Protein AF-0000000084536113 (afdb_homodimer)

Secondary structure (DSSP, 8-state):
---HHHHHHHHHHHHHHHHHHTTT--HHHHHT-HHHHHHHHHHHHHHHHHHHHS-HHHHTT-TTS-HHHHHHHHHHHHHTGGG--HHHHHHIIIIIHHHHHHHHHHHHHHHH--/---HHHHHHHHHHHHHHHHHHTTT--HHHHHT-HHHHHHHHHHHHHHHHHHHHS-HHHHTT-TTS-HHHHHHHHHHHHHTGGG--HHHHHHIIIIIHHHHHHHHHHHHHHHH--

Sequence (228 aa):
MRSPLLYLSEIMSAAVAIQDFTEGMDRETFLNDEKTKSAVVRQLEIIGEAAKAIPADIKALAPDIDWRNISGMRDRIIHAYFNVDYNLVWDTIVSDIPVLESRIEMLVNELKNSMRSPLLYLSEIMSAAVAIQDFTEGMDRETFLNDEKTKSAVVRQLEIIGEAAKAIPADIKALAPDIDWRNISGMRDRIIHAYFNVDYNLVWDTIVSDIPVLESRIEMLVNELKNS

Organism: NCBI:txid1434108

InterPro domains:
  IPR008201 Ribonuclease HepT-like [PF01934] (14-105)

Solvent-accessible surface area (backbone atoms only — not comparable to full-atom values): 12323 Å² total; per-residue (Å²): 132,81,54,57,67,55,31,51,50,49,33,41,52,28,37,52,46,43,51,62,68,46,61,92,56,52,70,68,59,47,76,72,29,66,54,56,48,29,17,41,51,35,32,47,37,49,30,10,54,29,49,62,66,45,50,69,76,63,47,63,76,43,69,84,54,60,53,65,58,43,29,48,49,25,52,43,51,65,75,40,56,90,66,62,58,62,68,58,48,49,49,37,56,74,55,48,36,61,53,47,38,54,50,48,51,52,50,52,51,52,59,69,73,101,133,80,56,57,66,54,33,52,48,49,32,41,52,27,39,52,48,42,50,63,68,45,61,92,56,51,70,68,58,46,78,71,29,67,54,55,48,28,16,40,51,35,32,47,36,50,30,9,53,30,50,62,66,43,50,68,74,62,46,62,77,44,70,86,54,60,53,65,58,43,29,49,49,24,52,44,50,66,75,39,57,88,66,64,57,62,68,58,50,47,52,38,56,75,55,47,37,62,52,49,38,53,50,48,51,52,50,51,52,53,59,70,75,102

pLDDT: mean 96.56, std 4.07, range [70.0, 98.94]

Nearest PDB structures (foldseek):
  6dg6-assembly5_E  TM=5.563E-01  e=4.757E-01  synthetic construct
  2lfd-assembly1_A  TM=4.007E-01  e=6.484E-01  Escherichia coli
  8gxm-assembly1_B  TM=3.662E-01  e=8.562E+00  Homo sapiens
  7ae6-assembly1_B  TM=6.971E-01  e=8.758E-02  Aphanizomenon flos-aquae 2012/KM1/D3
  6dg6-assembly5_E  TM=5.563E-01  e=6.448E-01  synthetic construct

Radius of gyration: 18.63 Å; Cα contacts (8 Å, |Δi|>4): 235; chains: 2; bounding box: 36×67×35 Å

Structure (mmCIF, N/CA/C/O backbone):
data_AF-0000000084536113-model_v1
#
loop_
_entity.id
_entity.type
_entity.pdbx_description
1 polymer Nucleotidyltransferase
#
loop_
_atom_site.group_PDB
_atom_site.id
_atom_site.type_symbol
_atom_site.label_atom_id
_atom_site.label_alt_id
_atom_site.label_comp_id
_atom_site.label_asym_id
_atom_site.label_entity_id
_atom_site.label_seq_id
_atom_site.pdbx_PDB_ins_code
_atom_site.Cartn_x
_atom_site.Cartn_y
_atom_site.Cartn_z
_atom_site.occupancy
_atom_site.B_iso_or_equiv
_atom_site.auth_seq_id
_atom_site.auth_comp_id
_atom_site.auth_asym_id
_atom_site.auth_atom_id
_atom_site.pdbx_PDB_model_num
ATOM 1 N N . MET A 1 1 ? 10.289 19.344 -11.023 1 70 1 MET A N 1
ATOM 2 C CA . MET A 1 1 ? 9.992 19.109 -9.617 1 70 1 MET A CA 1
ATOM 3 C C . MET A 1 1 ? 8.531 19.406 -9.312 1 70 1 MET A C 1
ATOM 5 O O . MET A 1 1 ? 7.961 20.344 -9.852 1 70 1 MET A O 1
ATOM 9 N N . ARG A 1 2 ? 7.852 18.406 -8.609 1 81.69 2 ARG A N 1
ATOM 10 C CA . ARG A 1 2 ? 6.449 18.641 -8.281 1 81.69 2 ARG A CA 1
ATOM 11 C C . ARG A 1 2 ? 6.312 19.688 -7.176 1 81.69 2 ARG A C 1
ATOM 13 O O . ARG A 1 2 ? 7.234 19.875 -6.379 1 81.69 2 ARG A O 1
ATOM 20 N N . SER A 1 3 ? 5.277 20.328 -7.289 1 91.5 3 SER A N 1
ATOM 21 C CA . SER A 1 3 ? 5.016 21.422 -6.355 1 91.5 3 SER A CA 1
ATOM 22 C C . SER A 1 3 ? 4.848 20.906 -4.93 1 91.5 3 SER A C 1
ATOM 24 O O . SER A 1 3 ? 4.219 19.859 -4.715 1 91.5 3 SER A O 1
ATOM 26 N N . PRO A 1 4 ? 5.426 21.656 -4.027 1 93.81 4 PRO A N 1
ATOM 27 C CA . PRO A 1 4 ? 5.223 21.266 -2.629 1 93.81 4 PRO A CA 1
ATOM 28 C C . PRO A 1 4 ? 3.744 21.203 -2.244 1 93.81 4 PRO A C 1
ATOM 30 O O . PRO A 1 4 ? 3.354 20.391 -1.415 1 93.81 4 PRO A O 1
ATOM 33 N N . LEU A 1 5 ? 2.992 22.047 -2.811 1 95.75 5 LEU A N 1
ATOM 34 C CA . LEU A 1 5 ? 1.563 22.062 -2.516 1 95.75 5 LEU A CA 1
ATOM 35 C C . LEU A 1 5 ? 0.903 20.766 -2.959 1 95.75 5 LEU A C 1
ATOM 37 O O . LEU A 1 5 ? -0.056 20.297 -2.334 1 95.75 5 LEU A O 1
ATOM 41 N N . LEU A 1 6 ? 1.433 20.188 -3.967 1 96.19 6 LEU A N 1
ATOM 42 C CA . LEU A 1 6 ? 0.901 18.906 -4.434 1 96.19 6 LEU A CA 1
ATOM 43 C C . LEU A 1 6 ? 1.175 17.797 -3.418 1 96.19 6 LEU A C 1
ATOM 45 O O . LEU A 1 6 ? 0.282 17.016 -3.094 1 96.19 6 LEU A O 1
ATOM 49 N N . TYR A 1 7 ? 2.4 17.766 -2.902 1 97.19 7 TYR A N 1
ATOM 50 C CA . TYR A 1 7 ? 2.746 16.766 -1.896 1 97.19 7 TYR A CA 1
ATOM 51 C C . TYR A 1 7 ? 1.886 16.938 -0.649 1 97.19 7 TYR A C 1
ATOM 53 O O . TYR A 1 7 ? 1.412 15.945 -0.082 1 97.19 7 TYR A O 1
ATOM 61 N N . LEU A 1 8 ? 1.713 18.172 -0.267 1 98.19 8 LEU A N 1
ATOM 62 C CA . LEU A 1 8 ? 0.904 18.438 0.917 1 98.19 8 LEU A CA 1
ATOM 63 C C . LEU A 1 8 ? -0.546 18.016 0.689 1 98.19 8 LEU A C 1
ATOM 65 O O . LEU A 1 8 ? -1.193 17.484 1.593 1 98.19 8 LEU A O 1
ATOM 69 N N . SER A 1 9 ? -1.05 18.281 -0.481 1 97.62 9 SER A N 1
ATOM 70 C CA . SER A 1 9 ? -2.412 17.875 -0.818 1 97.62 9 SER A CA 1
ATOM 71 C C . SER A 1 9 ? -2.562 16.359 -0.816 1 97.62 9 SER A C 1
ATOM 73 O O . SER A 1 9 ? -3.615 15.836 -0.446 1 97.62 9 SER A O 1
ATOM 75 N N . GLU A 1 10 ? -1.522 15.672 -1.242 1 98 10 GLU A N 1
ATOM 76 C CA . GLU A 1 10 ? -1.542 14.211 -1.222 1 98 10 GLU A CA 1
ATOM 77 C C . GLU A 1 10 ? -1.597 13.68 0.208 1 98 10 GLU A C 1
ATOM 79 O O . GLU A 1 10 ? -2.326 12.727 0.494 1 98 10 GLU A O 1
ATOM 84 N N . ILE A 1 11 ? -0.829 14.305 1.049 1 98.56 11 ILE A N 1
ATOM 85 C CA . ILE A 1 11 ? -0.849 13.922 2.457 1 98.56 11 ILE A CA 1
ATOM 86 C C . ILE A 1 11 ? -2.24 14.172 3.037 1 98.56 11 ILE A C 1
ATOM 88 O O . ILE A 1 11 ? -2.795 13.305 3.723 1 98.56 11 ILE A O 1
ATOM 92 N N . MET A 1 12 ? -2.791 15.305 2.699 1 98.38 12 MET A N 1
ATOM 93 C CA . MET A 1 12 ? -4.113 15.672 3.201 1 98.38 12 MET A CA 1
ATOM 94 C C . MET A 1 12 ? -5.168 14.68 2.719 1 98.38 12 MET A C 1
ATOM 96 O O . MET A 1 12 ? -5.965 14.18 3.516 1 98.38 12 MET A O 1
ATOM 100 N N . SER A 1 13 ? -5.16 14.398 1.47 1 98.5 13 SER A N 1
ATOM 101 C CA . SER A 1 13 ? -6.133 13.477 0.887 1 98.5 13 SER A CA 1
ATOM 102 C C . SER A 1 13 ? -6.008 12.086 1.495 1 98.5 13 SER A C 1
ATOM 104 O O . SER A 1 13 ? -7.016 11.422 1.759 1 98.5 13 SER A O 1
ATOM 106 N N . ALA A 1 14 ? -4.77 11.672 1.708 1 98.81 14 ALA A N 1
ATOM 107 C CA . ALA A 1 14 ? -4.539 10.359 2.309 1 98.81 14 ALA A CA 1
ATOM 108 C C . ALA A 1 14 ? -5.035 10.32 3.75 1 98.81 14 ALA A C 1
ATOM 110 O O . ALA A 1 14 ? -5.637 9.328 4.18 1 98.81 14 ALA A O 1
ATOM 111 N N . ALA A 1 15 ? -4.77 11.375 4.457 1 98.88 15 ALA A N 1
ATOM 112 C CA . ALA A 1 15 ? -5.246 11.453 5.84 1 98.88 15 ALA A CA 1
ATOM 113 C C . ALA A 1 15 ? -6.77 11.398 5.898 1 98.88 15 ALA A C 1
ATOM 115 O O . ALA A 1 15 ? -7.336 10.68 6.727 1 98.88 15 ALA A O 1
ATOM 116 N N . VAL A 1 16 ? -7.402 12.109 5.027 1 98.75 16 VAL A N 1
ATOM 117 C CA . VAL A 1 16 ? -8.859 12.125 4.969 1 98.75 16 VAL A CA 1
ATOM 118 C C . VAL A 1 16 ? -9.383 10.742 4.609 1 98.75 16 VAL A C 1
ATOM 120 O O . VAL A 1 16 ? -10.336 10.25 5.219 1 98.75 16 VAL A O 1
ATOM 123 N N . ALA A 1 17 ? -8.781 10.102 3.684 1 98.88 17 ALA A N 1
ATOM 124 C CA . ALA A 1 17 ? -9.18 8.758 3.258 1 98.88 17 ALA A CA 1
ATOM 125 C C . ALA A 1 17 ? -9.102 7.77 4.414 1 98.88 17 ALA A C 1
ATOM 127 O O . ALA A 1 17 ? -10.008 6.961 4.617 1 98.88 17 ALA A O 1
ATOM 128 N N . ILE A 1 18 ? -8.008 7.828 5.188 1 98.94 18 ILE A N 1
ATOM 129 C CA . ILE A 1 18 ? -7.816 6.93 6.32 1 98.94 18 ILE A CA 1
ATOM 130 C C . ILE A 1 18 ? -8.961 7.098 7.312 1 98.94 18 ILE A C 1
ATOM 132 O O . ILE A 1 18 ? -9.516 6.113 7.805 1 98.94 18 ILE A O 1
ATOM 136 N N . GLN A 1 19 ? -9.266 8.305 7.559 1 98.81 19 GLN A N 1
ATOM 137 C CA . GLN A 1 19 ? -10.359 8.57 8.492 1 98.81 19 GLN A CA 1
ATOM 138 C C . GLN A 1 19 ? -11.695 8.078 7.934 1 98.81 19 GLN A C 1
ATOM 140 O O . GLN A 1 19 ? -12.5 7.504 8.664 1 98.81 19 GLN A O 1
ATOM 145 N N . ASP A 1 20 ? -11.922 8.273 6.656 1 98.81 20 ASP A N 1
ATOM 146 C CA . ASP A 1 20 ? -13.141 7.785 6.02 1 98.81 20 ASP A CA 1
ATOM 147 C C . ASP A 1 20 ? -13.219 6.262 6.074 1 98.81 20 ASP A C 1
ATOM 149 O O . ASP A 1 20 ? -14.273 5.699 6.359 1 98.81 20 ASP A O 1
ATOM 153 N N . PHE A 1 21 ? -12.109 5.594 5.777 1 98.88 21 PHE A N 1
ATOM 154 C CA . PHE A 1 21 ? -12.062 4.137 5.738 1 98.88 21 PHE A CA 1
ATOM 155 C C . PHE A 1 21 ? -12.422 3.549 7.098 1 98.88 21 PHE A C 1
ATOM 157 O O . PHE A 1 21 ? -12.898 2.416 7.184 1 98.88 21 PHE A O 1
ATOM 164 N N . THR A 1 22 ? -12.117 4.285 8.148 1 98.88 22 THR A N 1
ATOM 165 C CA . THR A 1 22 ? -12.195 3.695 9.484 1 98.88 22 THR A CA 1
ATOM 166 C C . THR A 1 22 ? -13.32 4.328 10.297 1 98.88 22 THR A C 1
ATOM 168 O O . THR A 1 22 ? -13.414 4.117 11.508 1 98.88 22 THR A O 1
ATOM 171 N N . GLU A 1 23 ? -14.078 5.164 9.633 1 98.5 23 GLU A N 1
ATOM 172 C CA . GLU A 1 23 ? -15.18 5.836 10.312 1 98.5 23 GLU A CA 1
ATOM 173 C C . GLU A 1 23 ? -16.094 4.832 11.016 1 98.5 23 GLU A C 1
ATOM 175 O O . GLU A 1 23 ? -16.5 3.836 10.414 1 98.5 23 GLU A O 1
ATOM 180 N N . GLY A 1 24 ? -16.312 5.004 12.281 1 98 24 GLY A N 1
ATOM 181 C CA . GLY A 1 24 ? -17.234 4.188 13.047 1 98 24 GLY A CA 1
ATOM 182 C C . GLY A 1 24 ? -16.625 2.881 13.523 1 98 24 GLY A C 1
ATOM 183 O O . GLY A 1 24 ? -17.297 2.09 14.195 1 98 24 GLY A O 1
ATOM 184 N N . MET A 1 25 ? -15.414 2.643 13.195 1 98.38 25 MET A N 1
ATOM 185 C CA . MET A 1 25 ? -14.766 1.397 13.602 1 98.38 25 MET A CA 1
ATOM 186 C C . MET A 1 25 ? -14.109 1.543 14.969 1 98.38 25 MET A C 1
ATOM 188 O O . MET A 1 25 ? -13.656 2.631 15.328 1 98.38 25 MET A O 1
ATOM 192 N N . ASP A 1 26 ? -14.078 0.419 15.672 1 98.56 26 ASP A N 1
ATOM 193 C CA . ASP A 1 26 ? -13.195 0.329 16.828 1 98.56 26 ASP A CA 1
ATOM 194 C C . ASP A 1 26 ? -11.969 -0.524 16.531 1 98.56 26 ASP A C 1
ATOM 196 O O . ASP A 1 26 ? -11.812 -1.025 15.414 1 98.56 26 ASP A O 1
ATOM 200 N N . ARG A 1 27 ? -11.109 -0.619 17.484 1 98.62 27 ARG A N 1
ATOM 201 C CA . ARG A 1 27 ? -9.844 -1.313 17.297 1 98.62 27 ARG A CA 1
ATOM 202 C C . ARG A 1 27 ? -10.062 -2.75 16.844 1 98.62 27 ARG A C 1
ATOM 204 O O . ARG A 1 27 ? -9.414 -3.217 15.906 1 98.62 27 ARG A O 1
ATOM 211 N N . GLU A 1 28 ? -10.906 -3.434 17.469 1 98.75 28 GLU A N 1
ATOM 212 C CA . GLU A 1 28 ? -11.148 -4.844 17.172 1 98.75 28 GLU A CA 1
ATOM 213 C C . GLU A 1 28 ? -11.664 -5.027 15.75 1 98.75 28 GLU A C 1
ATOM 215 O O . GLU A 1 28 ? -11.203 -5.91 15.023 1 98.75 28 GLU A O 1
ATOM 220 N N . THR A 1 29 ? -12.648 -4.207 15.391 1 98.75 29 THR A N 1
ATOM 221 C CA . THR A 1 29 ? -13.195 -4.285 14.039 1 98.75 29 THR A CA 1
ATOM 222 C C . THR A 1 29 ? -12.102 -4.023 13 1 98.75 29 THR A C 1
ATOM 224 O O . THR A 1 29 ? -12.023 -4.723 11.992 1 98.75 29 THR A O 1
ATOM 227 N N . PHE A 1 30 ? -11.305 -3.035 13.328 1 98.88 30 PHE A N 1
ATOM 228 C CA . PHE A 1 30 ? -10.211 -2.707 12.422 1 98.88 30 PHE A CA 1
ATOM 229 C C . PHE A 1 30 ? -9.242 -3.879 12.297 1 98.88 30 PHE A C 1
ATOM 231 O O . PHE A 1 30 ? -8.898 -4.289 11.188 1 98.88 30 PHE A O 1
ATOM 238 N N . LEU A 1 31 ? -8.867 -4.461 13.383 1 98.69 31 LEU A N 1
ATOM 239 C CA . LEU A 1 31 ? -7.859 -5.512 13.406 1 98.69 31 LEU A CA 1
ATOM 240 C C . LEU A 1 31 ? -8.352 -6.762 12.68 1 98.69 31 LEU A C 1
ATOM 242 O O . LEU A 1 31 ? -7.551 -7.582 12.234 1 98.69 31 LEU A O 1
ATOM 246 N N . ASN A 1 32 ? -9.648 -6.879 12.453 1 98.5 32 ASN A N 1
ATOM 247 C CA . ASN A 1 32 ? -10.203 -8.078 11.844 1 98.5 32 ASN A CA 1
ATOM 248 C C . ASN A 1 32 ? -10.672 -7.828 10.414 1 98.5 32 ASN A C 1
ATOM 250 O O . ASN A 1 32 ? -11.281 -8.703 9.789 1 98.5 32 ASN A O 1
ATOM 254 N N . ASP A 1 33 ? -10.398 -6.66 9.898 1 98.75 33 ASP A N 1
ATOM 255 C CA . ASP A 1 33 ? -10.812 -6.305 8.547 1 98.75 33 ASP A CA 1
ATOM 256 C C . ASP A 1 33 ? -9.609 -6.098 7.637 1 98.75 33 ASP A C 1
ATOM 258 O O . ASP A 1 33 ? -9.133 -4.973 7.469 1 98.75 33 ASP A O 1
ATOM 262 N N . GLU A 1 34 ? -9.25 -7.109 6.992 1 98.75 34 GLU A N 1
ATOM 263 C CA . GLU A 1 34 ? -8.031 -7.117 6.188 1 98.75 34 GLU A CA 1
ATOM 264 C C . GLU A 1 34 ? -8.094 -6.062 5.086 1 98.75 34 GLU A C 1
ATOM 266 O O . GLU A 1 34 ? -7.074 -5.469 4.727 1 98.75 34 GLU A O 1
ATOM 271 N N . LYS A 1 35 ? -9.289 -5.867 4.57 1 98.88 35 LYS A N 1
ATOM 272 C CA . LYS A 1 35 ? -9.43 -4.867 3.518 1 98.88 35 LYS A CA 1
ATOM 273 C C . LYS A 1 35 ? -9.117 -3.469 4.043 1 98.88 35 LYS A C 1
ATOM 275 O O . LYS A 1 35 ? -8.352 -2.727 3.422 1 98.88 35 LYS A O 1
ATOM 280 N N . THR A 1 36 ? -9.695 -3.148 5.184 1 98.94 36 THR A N 1
ATOM 281 C CA . THR A 1 36 ? -9.445 -1.827 5.75 1 98.94 36 THR A CA 1
ATOM 282 C C . THR A 1 36 ? -7.984 -1.683 6.168 1 98.94 36 THR A C 1
ATOM 284 O O . THR A 1 36 ? -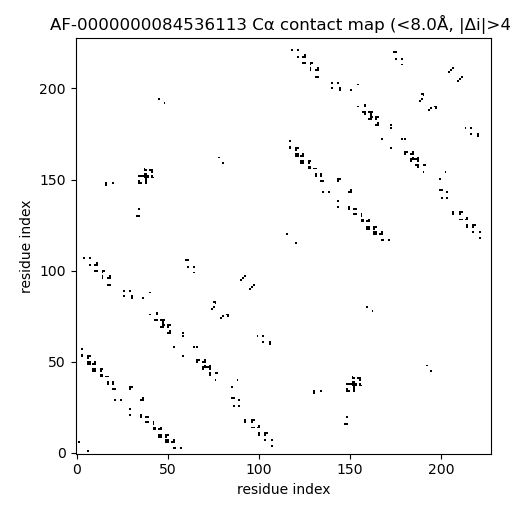7.371 -0.636 5.949 1 98.94 36 THR A O 1
ATOM 287 N N . LYS A 1 37 ? -7.441 -2.738 6.734 1 98.88 37 LYS A N 1
ATOM 288 C CA . LYS A 1 37 ? -6.027 -2.719 7.102 1 98.88 37 LYS A CA 1
ATOM 289 C C . LYS A 1 37 ? -5.148 -2.426 5.891 1 98.88 37 LYS A C 1
ATOM 291 O O . LYS A 1 37 ? -4.277 -1.556 5.941 1 98.88 37 LYS A O 1
ATOM 296 N N . SER A 1 38 ? -5.43 -3.096 4.836 1 98.88 38 SER A N 1
ATOM 297 C CA . SER A 1 38 ? -4.668 -2.916 3.605 1 98.88 38 SER A CA 1
ATOM 298 C C . SER A 1 38 ? -4.816 -1.501 3.061 1 98.88 38 SER A C 1
ATOM 300 O O . SER A 1 38 ? -3.832 -0.87 2.674 1 98.88 38 SER A O 1
ATOM 302 N N . ALA A 1 39 ? -6.016 -1.028 3.059 1 98.94 39 ALA A N 1
ATOM 303 C CA . ALA A 1 39 ? -6.305 0.299 2.52 1 98.94 39 ALA A CA 1
ATOM 304 C C . ALA A 1 39 ? -5.598 1.384 3.326 1 98.94 39 ALA A C 1
ATOM 306 O O . ALA A 1 39 ? -5.004 2.305 2.758 1 98.94 39 ALA A O 1
ATOM 307 N N . VAL A 1 40 ? -5.672 1.25 4.617 1 98.94 40 VAL A N 1
ATOM 308 C CA . VAL A 1 40 ? -5.059 2.229 5.508 1 98.94 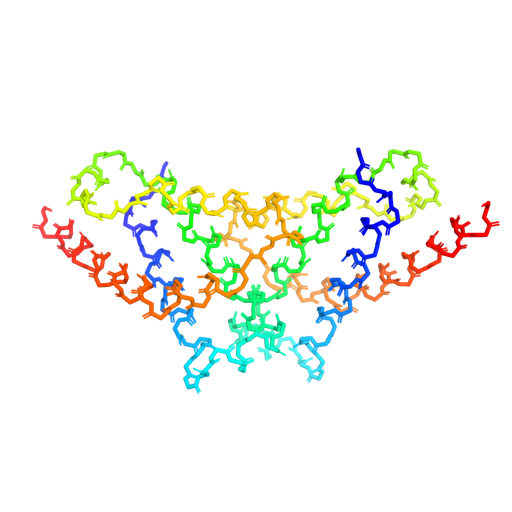40 VAL A CA 1
ATOM 309 C C . VAL A 1 40 ? -3.545 2.234 5.305 1 98.94 40 VAL A C 1
ATOM 311 O O . VAL A 1 40 ? -2.932 3.299 5.191 1 98.94 40 VAL A O 1
ATOM 314 N N . VAL A 1 41 ? -2.98 1.101 5.25 1 98.75 41 VAL A N 1
ATOM 315 C CA . VAL A 1 41 ? -1.534 0.994 5.102 1 98.75 41 VAL A CA 1
ATOM 316 C C . VAL A 1 41 ? -1.104 1.615 3.775 1 98.75 41 VAL A C 1
ATOM 318 O O . VAL A 1 41 ? -0.091 2.314 3.709 1 98.75 41 VAL A O 1
ATOM 321 N N . ARG A 1 42 ? -1.842 1.417 2.723 1 98.56 42 ARG A N 1
ATOM 322 C CA . ARG A 1 42 ? -1.564 2.047 1.437 1 98.56 42 ARG A CA 1
ATOM 323 C C . ARG A 1 42 ? -1.544 3.566 1.562 1 98.56 42 ARG A C 1
ATOM 325 O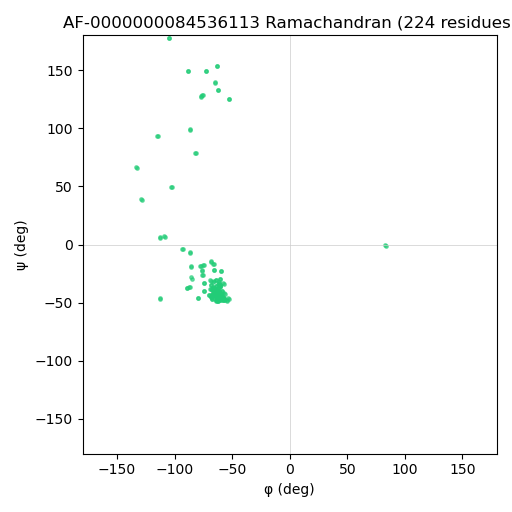 O . ARG A 1 42 ? -0.65 4.227 1.028 1 98.56 42 ARG A O 1
ATOM 332 N N . GLN A 1 43 ? -2.494 4.078 2.229 1 98.69 43 GLN A N 1
ATOM 333 C CA . GLN A 1 43 ? -2.561 5.531 2.379 1 98.69 43 GLN A CA 1
ATOM 334 C C . GLN A 1 43 ? -1.422 6.047 3.254 1 98.69 43 GLN A C 1
ATOM 336 O O . GLN A 1 43 ? -0.902 7.141 3.023 1 98.69 43 GLN A O 1
ATOM 341 N N . LEU A 1 44 ? -1.035 5.242 4.27 1 98.62 44 LEU A N 1
ATOM 342 C CA . LEU A 1 44 ? 0.124 5.605 5.074 1 98.62 44 LEU A CA 1
ATOM 343 C C . LEU A 1 44 ? 1.393 5.625 4.23 1 98.62 44 LEU A C 1
ATOM 345 O O . LEU A 1 44 ? 2.258 6.48 4.418 1 98.62 44 LEU A O 1
ATOM 349 N N . GLU A 1 45 ? 1.521 4.711 3.34 1 98.06 45 GLU A N 1
ATOM 350 C CA . GLU A 1 45 ? 2.65 4.699 2.414 1 98.06 45 GLU A CA 1
ATOM 351 C C . GLU A 1 45 ? 2.684 5.973 1.57 1 98.06 45 GLU A C 1
ATOM 353 O O . GLU A 1 45 ? 3.752 6.547 1.345 1 98.06 45 GLU A O 1
ATOM 358 N N . ILE A 1 46 ? 1.516 6.387 1.1 1 98.06 46 ILE A N 1
ATOM 359 C CA . ILE A 1 46 ? 1.42 7.594 0.285 1 98.06 46 ILE A CA 1
ATOM 360 C C . ILE A 1 46 ? 1.854 8.805 1.105 1 98.06 46 ILE A C 1
ATOM 362 O O . ILE A 1 46 ? 2.645 9.625 0.638 1 98.06 46 ILE A O 1
ATOM 366 N N . ILE A 1 47 ? 1.367 8.844 2.336 1 98.56 47 ILE A N 1
ATOM 367 C CA . ILE A 1 47 ? 1.75 9.938 3.223 1 98.56 47 ILE A CA 1
ATOM 368 C C . ILE A 1 47 ? 3.268 9.961 3.389 1 98.56 47 ILE A C 1
ATOM 370 O O . ILE A 1 47 ? 3.895 11.023 3.277 1 98.56 47 ILE A O 1
ATOM 374 N N . GLY A 1 48 ? 3.852 8.852 3.646 1 97.5 48 GLY A N 1
ATOM 375 C CA . GLY A 1 48 ? 5.289 8.773 3.846 1 97.5 48 GLY A CA 1
ATOM 376 C C . GLY A 1 48 ? 6.082 9.156 2.609 1 97.5 48 GLY A C 1
ATOM 377 O O . GLY A 1 48 ? 7.094 9.859 2.707 1 97.5 48 GLY A O 1
ATOM 378 N N . GLU A 1 49 ? 5.645 8.703 1.447 1 96.38 49 GLU A N 1
ATOM 379 C CA . GLU A 1 49 ? 6.324 9.031 0.199 1 96.38 49 GLU A CA 1
ATOM 380 C C . GLU A 1 49 ? 6.27 10.531 -0.079 1 96.38 49 GLU A C 1
ATOM 382 O O . GLU A 1 49 ? 7.266 11.133 -0.477 1 96.38 49 GLU A O 1
ATOM 387 N N . ALA A 1 50 ? 5.066 11.055 0.049 1 96.75 50 ALA A N 1
ATOM 388 C CA . ALA A 1 50 ? 4.902 12.492 -0.162 1 96.75 50 ALA A CA 1
ATOM 389 C C . ALA A 1 50 ? 5.75 13.289 0.821 1 96.75 50 ALA A C 1
ATOM 391 O O . ALA A 1 50 ? 6.406 14.258 0.436 1 96.75 50 ALA A O 1
ATOM 392 N N . ALA A 1 51 ? 5.695 12.859 2.1 1 97.38 51 ALA A N 1
ATOM 393 C CA . ALA A 1 51 ? 6.484 13.539 3.125 1 97.38 51 ALA A CA 1
ATOM 394 C C . ALA A 1 51 ? 7.965 13.547 2.758 1 97.38 51 ALA A C 1
ATOM 396 O O . ALA A 1 51 ? 8.648 14.555 2.939 1 97.38 51 ALA A O 1
ATOM 397 N N . LYS A 1 52 ? 8.406 12.492 2.289 1 95.56 52 LYS A N 1
ATOM 398 C CA . LYS A 1 52 ? 9.805 12.375 1.895 1 95.56 52 LYS A CA 1
ATOM 399 C C . LYS A 1 52 ? 10.148 13.367 0.784 1 95.56 52 LYS A C 1
ATOM 401 O O . LYS A 1 52 ? 11.258 13.898 0.745 1 95.56 52 LYS A O 1
ATOM 406 N N . ALA A 1 53 ? 9.258 13.633 -0.025 1 95.38 53 ALA A N 1
ATOM 407 C CA . ALA A 1 53 ? 9.5 14.422 -1.229 1 95.38 53 ALA A CA 1
ATOM 408 C C . ALA A 1 53 ? 9.383 15.922 -0.934 1 95.38 53 ALA A C 1
ATOM 410 O O . ALA A 1 53 ? 9.828 16.75 -1.727 1 95.38 53 ALA A O 1
ATOM 411 N N . ILE A 1 54 ? 8.766 16.312 0.128 1 96.88 54 ILE A N 1
ATOM 412 C CA . ILE A 1 54 ? 8.594 17.719 0.476 1 96.88 54 ILE A CA 1
ATOM 413 C C . ILE A 1 54 ? 9.961 18.359 0.691 1 96.88 54 ILE A C 1
ATOM 415 O O . ILE A 1 54 ? 10.805 17.812 1.406 1 96.88 54 ILE A O 1
ATOM 419 N N . PRO A 1 55 ? 10.172 19.5 0.11 1 97.06 55 PRO A N 1
ATOM 420 C CA . PRO A 1 55 ? 11.445 20.188 0.267 1 97.06 55 PRO A CA 1
ATOM 421 C C . PRO A 1 55 ? 11.727 20.594 1.712 1 97.06 55 PRO A C 1
ATOM 423 O O . PRO A 1 55 ? 10.797 20.891 2.463 1 97.06 55 PRO A O 1
ATOM 426 N N . ALA A 1 56 ? 13.023 20.703 1.979 1 96.75 56 ALA A N 1
ATOM 427 C CA . ALA A 1 56 ? 13.477 20.953 3.346 1 96.75 56 ALA A CA 1
ATOM 428 C C . ALA A 1 56 ?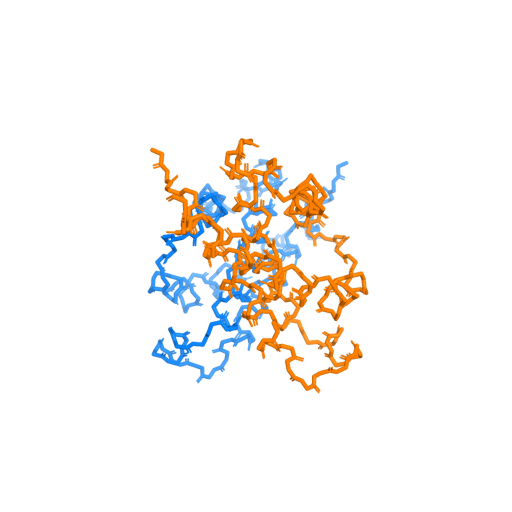 12.977 22.297 3.848 1 96.75 56 ALA A C 1
ATOM 430 O O . ALA A 1 56 ? 12.664 22.453 5.031 1 96.75 56 ALA A O 1
ATOM 431 N N . ASP A 1 57 ? 12.977 23.266 3.021 1 96.44 57 ASP A N 1
ATOM 432 C CA . ASP A 1 57 ? 12.562 24.594 3.43 1 96.44 57 ASP A CA 1
ATOM 433 C C . ASP A 1 57 ? 11.078 24.625 3.787 1 96.44 57 ASP A C 1
ATOM 435 O O . ASP A 1 57 ? 10.656 25.391 4.66 1 96.44 57 ASP A O 1
ATOM 439 N N . ILE A 1 58 ? 10.273 23.812 3.156 1 96.94 58 ILE A N 1
ATOM 440 C CA . ILE A 1 58 ? 8.859 23.703 3.475 1 96.94 58 ILE A CA 1
ATOM 441 C C . ILE A 1 58 ? 8.68 22.938 4.785 1 96.94 58 ILE A C 1
ATOM 443 O O . ILE A 1 58 ? 7.863 23.312 5.625 1 96.94 58 ILE A O 1
ATOM 447 N N . LYS A 1 59 ? 9.445 21.906 5.004 1 97.56 59 LYS A N 1
ATOM 448 C CA . LYS A 1 59 ? 9.398 21.156 6.254 1 97.56 59 LYS A CA 1
ATOM 449 C C . LYS A 1 59 ? 9.742 22.047 7.445 1 97.56 59 LYS A C 1
ATOM 451 O O . LYS A 1 59 ? 9.172 21.906 8.523 1 97.56 59 LYS A O 1
ATOM 456 N N . ALA A 1 60 ? 10.617 22.906 7.172 1 97.25 60 ALA A N 1
ATOM 457 C CA . ALA A 1 60 ? 11.094 23.797 8.234 1 97.25 60 ALA A CA 1
ATOM 458 C C . ALA A 1 60 ? 9.984 24.719 8.711 1 97.25 60 ALA A C 1
ATOM 460 O O . ALA A 1 60 ? 10.039 25.25 9.828 1 97.25 60 ALA A O 1
ATOM 461 N N . LEU A 1 61 ? 8.961 24.938 7.895 1 96.38 61 LEU A N 1
ATOM 462 C CA . LEU A 1 61 ? 7.828 25.781 8.266 1 96.38 61 LEU A CA 1
ATOM 463 C C . LEU A 1 61 ? 6.91 25.062 9.25 1 96.38 61 LEU A C 1
ATOM 465 O O . LEU A 1 61 ? 6.078 25.703 9.906 1 96.38 61 LEU A O 1
ATOM 469 N N . ALA A 1 62 ? 7 23.719 9.367 1 97.56 62 ALA A N 1
ATOM 470 C CA . ALA A 1 62 ? 6.211 22.906 10.281 1 97.56 62 ALA A CA 1
ATOM 471 C C . ALA A 1 62 ? 7.094 21.922 11.039 1 97.56 62 ALA A C 1
ATOM 473 O O . ALA A 1 62 ? 6.934 20.703 10.898 1 97.56 62 ALA A O 1
ATOM 474 N N . PRO A 1 63 ? 7.953 22.438 11.867 1 96.88 63 PRO A N 1
ATOM 475 C CA . PRO A 1 63 ? 8.914 21.578 12.562 1 96.88 63 PRO A CA 1
ATOM 476 C C . PRO A 1 63 ? 8.25 20.656 13.578 1 96.88 63 PRO A C 1
ATOM 478 O O . PRO A 1 63 ? 8.875 19.688 14.055 1 96.88 63 PRO A O 1
ATOM 481 N N . ASP A 1 64 ? 7.078 20.938 13.891 1 97.12 64 ASP A N 1
ATOM 482 C CA . ASP A 1 64 ? 6.336 20.125 14.844 1 97.12 64 ASP A CA 1
ATOM 483 C C . ASP A 1 64 ? 5.867 18.828 14.203 1 97.12 64 ASP A C 1
ATOM 485 O O . ASP A 1 64 ? 5.504 17.875 14.906 1 97.12 64 ASP A O 1
ATOM 489 N N . ILE A 1 65 ? 5.781 18.844 12.891 1 97.81 65 ILE A N 1
ATOM 490 C CA . ILE A 1 65 ? 5.508 17.594 12.203 1 97.81 65 ILE A CA 1
ATOM 491 C C . ILE A 1 65 ? 6.777 16.734 12.148 1 97.81 65 ILE A C 1
ATOM 493 O O . ILE A 1 65 ? 7.836 17.219 11.742 1 97.81 65 ILE A O 1
ATOM 497 N N . ASP A 1 66 ? 6.664 15.492 12.609 1 96.94 66 ASP A N 1
ATOM 498 C CA . ASP A 1 66 ? 7.816 14.594 12.586 1 96.94 66 ASP A CA 1
ATOM 499 C C . ASP A 1 66 ? 7.992 13.969 11.203 1 96.94 66 ASP A C 1
ATOM 501 O O . ASP A 1 66 ? 7.746 12.773 11.023 1 96.94 66 ASP A O 1
ATOM 505 N N . TRP A 1 67 ? 8.562 14.727 10.266 1 97.88 67 TRP A N 1
ATOM 506 C CA . TRP A 1 67 ? 8.695 14.32 8.875 1 97.88 67 TRP A CA 1
ATOM 507 C C . TRP A 1 67 ? 9.562 13.07 8.758 1 97.88 67 TRP A C 1
ATOM 509 O O . TRP A 1 67 ? 9.289 12.195 7.93 1 97.88 67 TRP A O 1
ATOM 519 N N . ARG A 1 68 ? 10.523 12.961 9.594 1 96 68 ARG A N 1
ATOM 520 C CA . ARG A 1 68 ? 11.453 11.836 9.539 1 96 68 ARG A CA 1
ATOM 521 C C . ARG A 1 68 ? 10.758 10.539 9.953 1 96 68 ARG A C 1
ATOM 523 O O . ARG A 1 68 ? 10.938 9.5 9.305 1 96 68 ARG A O 1
ATOM 530 N N . ASN A 1 69 ? 10 10.633 10.977 1 96.56 69 ASN A N 1
ATOM 531 C CA . ASN A 1 69 ? 9.281 9.445 11.438 1 96.56 69 ASN A CA 1
ATOM 532 C C . ASN A 1 69 ? 8.234 8.992 10.422 1 96.56 69 ASN A C 1
ATOM 534 O O . ASN A 1 69 ? 8.008 7.797 10.25 1 96.56 69 ASN A O 1
ATOM 538 N N . ILE A 1 70 ? 7.621 9.93 9.812 1 97.62 70 ILE A N 1
ATOM 539 C CA . ILE A 1 70 ? 6.621 9.633 8.797 1 97.62 70 ILE A CA 1
ATOM 540 C C . ILE A 1 70 ? 7.27 8.875 7.645 1 97.62 70 ILE A C 1
ATOM 542 O O . ILE A 1 70 ? 6.766 7.828 7.223 1 97.62 70 ILE A O 1
ATOM 546 N N . SER A 1 71 ? 8.398 9.328 7.203 1 95.19 71 SER A N 1
ATOM 547 C CA . SER A 1 71 ? 9.125 8.664 6.133 1 95.19 71 SER A CA 1
ATOM 548 C C . SER A 1 71 ? 9.641 7.301 6.586 1 95.19 71 SER A C 1
ATOM 550 O O . SER A 1 71 ? 9.648 6.344 5.809 1 95.19 71 SER A O 1
ATOM 552 N N . GLY A 1 72 ? 10.094 7.277 7.816 1 94.19 72 GLY A N 1
ATOM 553 C CA . GLY A 1 72 ? 10.578 6.027 8.375 1 94.19 72 GLY A CA 1
ATOM 554 C C . GLY A 1 72 ? 9.508 4.957 8.469 1 94.19 72 GLY A C 1
ATOM 555 O O . GLY A 1 72 ? 9.766 3.785 8.195 1 94.19 72 GLY A O 1
ATOM 556 N N . MET A 1 73 ? 8.367 5.324 8.875 1 93.75 73 MET A N 1
ATOM 557 C CA . MET A 1 73 ? 7.254 4.383 8.953 1 93.75 73 MET A CA 1
ATOM 558 C C . MET A 1 73 ? 6.938 3.803 7.578 1 93.75 73 MET A C 1
ATOM 560 O O . MET A 1 73 ? 6.695 2.602 7.445 1 93.75 73 MET A O 1
ATOM 564 N N . ARG A 1 74 ? 6.91 4.633 6.605 1 93.19 74 ARG A N 1
ATOM 565 C CA . ARG A 1 74 ? 6.707 4.184 5.23 1 93.19 74 ARG A CA 1
ATOM 566 C C . ARG A 1 74 ? 7.711 3.1 4.855 1 93.19 74 ARG A C 1
ATOM 568 O O . ARG A 1 74 ? 7.332 2.062 4.305 1 93.19 74 ARG A O 1
ATOM 575 N N . ASP A 1 75 ? 9 3.305 5.172 1 92.94 75 ASP A N 1
ATOM 576 C CA . ASP A 1 75 ? 10.055 2.354 4.84 1 92.94 75 ASP A CA 1
ATOM 577 C C . ASP A 1 75 ? 9.812 1.005 5.512 1 92.94 75 ASP A C 1
ATOM 579 O O . ASP A 1 75 ? 9.953 -0.045 4.883 1 92.94 75 ASP A O 1
ATOM 583 N N . ARG A 1 76 ? 9.406 1.082 6.691 1 93.38 76 ARG A N 1
ATOM 584 C CA . ARG A 1 76 ? 9.148 -0.14 7.445 1 93.38 76 ARG A CA 1
ATOM 585 C C . ARG A 1 76 ? 7.957 -0.899 6.871 1 93.38 76 ARG A C 1
ATOM 587 O O . ARG A 1 76 ? 8.016 -2.119 6.711 1 93.38 76 ARG A O 1
ATOM 594 N N . ILE A 1 77 ? 6.914 -0.213 6.547 1 94.75 77 ILE A N 1
ATOM 595 C CA . ILE A 1 77 ? 5.684 -0.832 6.07 1 94.75 77 ILE A CA 1
ATOM 596 C C . ILE A 1 77 ? 5.918 -1.455 4.695 1 94.75 77 ILE A C 1
ATOM 598 O O . ILE A 1 77 ? 5.355 -2.506 4.379 1 94.75 77 ILE A O 1
ATOM 602 N N . ILE A 1 78 ? 6.805 -0.864 3.924 1 92.38 78 ILE A N 1
ATOM 603 C CA . ILE A 1 78 ? 7.062 -1.347 2.57 1 92.38 78 ILE A CA 1
ATOM 604 C C . ILE A 1 78 ? 7.977 -2.566 2.623 1 92.38 78 ILE A C 1
ATOM 606 O O . ILE A 1 78 ? 7.652 -3.621 2.074 1 92.38 78 ILE A O 1
ATOM 610 N N . HIS A 1 79 ? 9.023 -2.518 3.383 1 90.06 79 HIS A N 1
ATOM 611 C CA . HIS A 1 79 ? 10.039 -3.562 3.348 1 90.06 79 HIS A CA 1
ATOM 612 C C . HIS A 1 79 ? 9.711 -4.684 4.328 1 90.06 79 HIS A C 1
ATOM 614 O O . HIS A 1 79 ? 9.984 -5.855 4.055 1 90.06 79 HIS A O 1
ATOM 620 N N . ALA A 1 80 ? 9.188 -4.297 5.453 1 92.81 80 ALA A N 1
ATOM 621 C CA . ALA A 1 80 ? 8.781 -5.285 6.449 1 92.81 80 ALA A CA 1
ATOM 622 C C . ALA A 1 80 ? 7.27 -5.484 6.441 1 92.81 80 ALA A C 1
ATOM 624 O O . ALA A 1 80 ? 6.625 -5.434 7.492 1 92.81 80 ALA A O 1
ATOM 625 N N . TYR A 1 81 ? 6.754 -5.691 5.254 1 93.69 81 TYR A N 1
ATOM 626 C CA . TYR A 1 81 ? 5.312 -5.812 5.062 1 93.69 81 TYR A CA 1
ATOM 627 C C . TYR A 1 81 ? 4.75 -6.977 5.875 1 93.69 81 TYR A C 1
ATOM 629 O O . TYR A 1 81 ? 3.574 -6.973 6.242 1 93.69 81 TYR A O 1
ATOM 637 N N . PHE A 1 82 ? 5.512 -7.914 6.23 1 91.31 82 PHE A N 1
ATOM 638 C CA . PHE A 1 82 ? 5.078 -9.117 6.934 1 91.31 82 PHE A CA 1
ATOM 639 C C . PHE A 1 82 ? 5.062 -8.883 8.438 1 91.31 82 PHE A C 1
ATOM 641 O O . PHE A 1 82 ? 4.547 -9.711 9.195 1 91.31 82 PHE A O 1
ATOM 648 N N . ASN A 1 83 ? 5.535 -7.812 8.867 1 93.44 83 ASN A N 1
ATOM 649 C CA . ASN A 1 83 ? 5.637 -7.535 10.297 1 93.44 83 A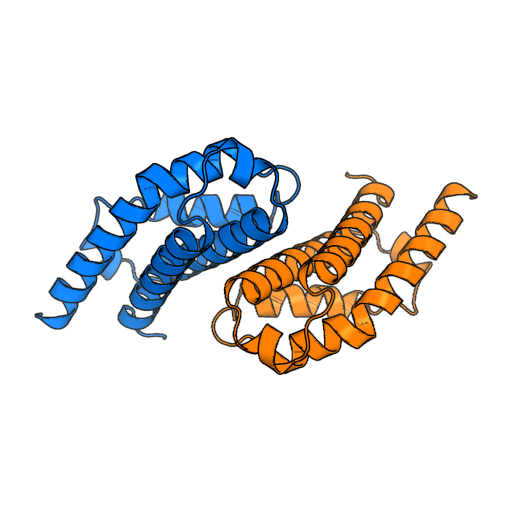SN A CA 1
ATOM 650 C C . ASN A 1 83 ? 5.016 -6.188 10.656 1 93.44 83 ASN A C 1
ATOM 652 O O . ASN A 1 83 ? 5.52 -5.48 11.531 1 93.44 83 ASN A O 1
ATOM 656 N N . VAL A 1 84 ? 3.986 -5.875 10.055 1 97.12 84 VAL A N 1
ATOM 657 C CA . VAL A 1 84 ? 3.311 -4.621 10.367 1 97.12 84 VAL A CA 1
ATOM 658 C C . VAL A 1 84 ? 2.562 -4.75 11.688 1 97.12 84 VAL A C 1
ATOM 660 O O . VAL A 1 84 ? 1.835 -5.723 11.906 1 97.12 84 VAL A O 1
ATOM 663 N N . ASP A 1 85 ? 2.773 -3.816 12.602 1 97.25 85 ASP A N 1
ATOM 664 C CA . ASP A 1 85 ? 2.051 -3.758 13.875 1 97.25 85 ASP A CA 1
ATOM 665 C C . ASP A 1 85 ? 0.742 -2.986 13.727 1 97.25 85 ASP A C 1
ATOM 667 O O . ASP A 1 85 ? 0.707 -1.769 13.906 1 97.25 85 ASP A O 1
ATOM 671 N N . TYR A 1 86 ? -0.316 -3.684 13.578 1 98.12 86 TYR A N 1
ATOM 672 C CA . TYR A 1 86 ? -1.59 -3.047 13.266 1 98.12 86 TYR A CA 1
ATOM 673 C C . TYR A 1 86 ? -2.205 -2.41 14.5 1 98.12 86 TYR A C 1
ATOM 675 O O . TYR A 1 86 ? -3.104 -1.571 14.398 1 98.12 86 TYR A O 1
ATOM 683 N N . ASN A 1 87 ? -1.744 -2.82 15.664 1 98.38 87 ASN A N 1
ATOM 684 C CA . ASN A 1 87 ? -2.131 -2.049 16.844 1 98.38 87 ASN A CA 1
ATOM 685 C C . ASN A 1 87 ? -1.563 -0.632 16.797 1 98.38 87 ASN A C 1
ATOM 687 O O . ASN A 1 87 ? -2.262 0.332 17.109 1 98.38 87 ASN A O 1
ATOM 691 N N . LEU A 1 88 ? -0.375 -0.576 16.438 1 97.62 88 LEU A N 1
ATOM 692 C CA . LEU A 1 88 ? 0.258 0.73 16.297 1 97.62 88 LEU A CA 1
ATOM 693 C C . LEU A 1 88 ? -0.386 1.526 15.172 1 97.62 88 LEU A C 1
ATOM 695 O O . LEU A 1 88 ? -0.561 2.742 15.281 1 97.62 88 LEU A O 1
ATOM 699 N N . VAL A 1 89 ? -0.75 0.857 14.109 1 98.56 89 VAL A N 1
ATOM 700 C CA . VAL A 1 89 ? -1.435 1.512 13 1 98.56 89 VAL A CA 1
ATOM 701 C C . VAL A 1 89 ? -2.75 2.115 13.484 1 98.56 89 VAL A C 1
ATOM 703 O O . VAL A 1 89 ? -3.068 3.264 13.172 1 98.56 89 VAL A O 1
ATOM 706 N N . TRP A 1 90 ? -3.42 1.362 14.273 1 98.75 90 TRP A N 1
ATOM 707 C CA . TRP A 1 90 ? -4.68 1.867 14.812 1 98.75 90 TRP A CA 1
ATOM 708 C C . TRP A 1 90 ? -4.453 3.096 15.68 1 98.75 90 TRP A C 1
ATOM 710 O O . TRP A 1 90 ? -5.176 4.09 15.57 1 98.75 90 TRP A O 1
ATOM 720 N N . ASP A 1 91 ? -3.463 3.037 16.516 1 98.31 91 ASP A N 1
ATOM 721 C CA . ASP A 1 91 ? -3.15 4.188 17.359 1 98.31 91 ASP A CA 1
ATOM 722 C C . ASP A 1 91 ? -2.844 5.422 16.516 1 98.31 91 ASP A C 1
ATOM 724 O O . ASP A 1 91 ? -3.256 6.531 16.844 1 98.31 91 ASP A O 1
ATOM 728 N N . THR A 1 92 ? -2.146 5.191 15.445 1 98.31 92 THR A N 1
ATOM 729 C CA . THR A 1 92 ? -1.808 6.266 14.523 1 98.31 92 THR A CA 1
ATOM 730 C C . THR A 1 92 ? -3.068 6.855 13.891 1 98.31 92 THR A C 1
ATOM 732 O O . THR A 1 92 ? -3.188 8.078 13.758 1 98.31 92 THR A O 1
ATOM 735 N N . ILE A 1 93 ? -4.004 6.02 13.516 1 98.62 93 ILE A N 1
ATOM 736 C CA . ILE A 1 93 ? -5.258 6.438 12.906 1 98.62 93 ILE A CA 1
ATOM 737 C C . ILE A 1 93 ? -6.016 7.363 13.859 1 98.62 93 ILE A C 1
ATOM 739 O O . ILE A 1 93 ? -6.488 8.43 13.453 1 98.62 93 ILE A O 1
ATOM 743 N N . VAL A 1 94 ? -6.066 6.992 15.094 1 98.38 94 VAL A N 1
ATOM 744 C CA . VAL A 1 94 ? -6.969 7.648 16.031 1 98.38 94 VAL A CA 1
ATOM 745 C C . VAL A 1 94 ? -6.301 8.898 16.609 1 98.38 94 VAL A C 1
ATOM 747 O O . VAL A 1 94 ? -6.973 9.898 16.875 1 98.38 94 VAL A O 1
ATOM 750 N N . SER A 1 95 ? -5.012 8.875 16.672 1 97.94 95 SER A N 1
ATOM 751 C CA . SER A 1 95 ? -4.344 9.953 17.391 1 97.94 95 SER A CA 1
ATOM 752 C C . SER A 1 95 ? -3.535 10.828 16.438 1 97.94 95 SER A C 1
ATOM 754 O O . SER A 1 95 ? -3.691 12.055 16.422 1 97.94 95 SER A O 1
ATOM 756 N N . ASP A 1 96 ? -2.76 10.258 15.57 1 98.19 96 ASP A N 1
ATOM 757 C CA . ASP A 1 96 ? -1.771 11 14.797 1 98.19 96 ASP A CA 1
ATOM 758 C C . ASP A 1 96 ? -2.389 11.578 13.523 1 98.19 96 ASP A C 1
ATOM 760 O O . ASP A 1 96 ? -2.074 12.703 13.133 1 98.19 96 ASP A O 1
ATOM 764 N N . ILE A 1 97 ? -3.277 10.844 12.93 1 98.69 97 ILE A N 1
ATOM 765 C CA . ILE A 1 97 ? -3.779 11.203 11.609 1 98.69 97 ILE A CA 1
ATOM 766 C C . ILE A 1 97 ? -4.602 12.492 11.703 1 98.69 97 ILE A C 1
ATOM 768 O O . ILE A 1 97 ? -4.406 13.414 10.914 1 98.69 97 ILE A O 1
ATOM 772 N N . PRO A 1 98 ? -5.523 12.625 12.664 1 98.5 98 PRO A N 1
ATOM 773 C CA . PRO A 1 98 ? -6.27 13.883 12.758 1 98.5 98 PRO A CA 1
ATOM 774 C C . PRO A 1 98 ? -5.363 15.086 13.016 1 98.5 98 PRO A C 1
ATOM 776 O O . PRO A 1 98 ? -5.59 16.172 12.453 1 98.5 98 PRO A O 1
ATOM 779 N N . VAL A 1 99 ? -4.344 14.891 13.797 1 98.12 99 VAL A N 1
ATOM 780 C CA . VAL A 1 99 ? -3.404 15.961 14.109 1 98.12 99 VAL A CA 1
ATOM 781 C C . VAL A 1 99 ? -2.625 16.344 12.852 1 98.12 99 VAL A C 1
ATOM 783 O O . VAL A 1 99 ? -2.453 17.531 12.562 1 98.12 99 VAL A O 1
ATOM 786 N N . LEU A 1 100 ? -2.18 15.359 12.141 1 98.5 100 LEU A N 1
ATOM 787 C CA . LEU A 1 100 ? -1.449 15.609 10.906 1 98.5 100 LEU A CA 1
ATOM 788 C C . LEU A 1 100 ? -2.314 16.375 9.906 1 98.5 100 LEU A C 1
ATOM 790 O O . LEU A 1 100 ? -1.854 17.328 9.281 1 98.5 100 LEU A O 1
ATOM 794 N N . GLU A 1 101 ? -3.518 15.922 9.734 1 98.25 101 GLU A N 1
ATOM 795 C CA . GLU A 1 101 ? -4.445 16.578 8.812 1 98.25 101 GLU A CA 1
ATOM 796 C C . GLU A 1 101 ? -4.586 18.062 9.133 1 98.25 101 GLU A C 1
ATOM 798 O O . GLU A 1 101 ? -4.484 18.906 8.242 1 98.25 101 GLU A O 1
ATOM 803 N N . SER A 1 102 ? -4.793 18.359 10.367 1 98 102 SER A N 1
ATOM 804 C CA . SER A 1 102 ? -4.984 19.734 10.805 1 98 102 SER A CA 1
ATOM 805 C C . SER A 1 102 ? -3.729 20.562 10.562 1 98 102 SER A C 1
ATOM 807 O O . SER A 1 102 ? -3.812 21.703 10.094 1 98 102 SER A O 1
ATOM 809 N N . ARG A 1 103 ? -2.633 19.969 10.883 1 97.94 103 ARG A N 1
ATOM 810 C CA . ARG A 1 103 ? -1.382 20.719 10.742 1 97.94 103 ARG A CA 1
ATOM 811 C C . ARG A 1 103 ? -1.056 20.969 9.273 1 97.94 103 ARG A C 1
ATOM 813 O O . ARG A 1 103 ? -0.539 22.016 8.914 1 97.94 103 ARG A O 1
ATOM 820 N N . ILE A 1 104 ? -1.317 20.016 8.453 1 98.5 104 ILE A N 1
ATOM 821 C CA . ILE A 1 104 ? -1.085 20.172 7.027 1 98.5 104 ILE A CA 1
ATOM 822 C C . ILE A 1 104 ? -1.985 21.281 6.477 1 98.5 104 ILE A C 1
ATOM 824 O O . ILE A 1 104 ? -1.556 22.078 5.648 1 98.5 104 ILE A O 1
ATOM 828 N N . GLU A 1 105 ? -3.17 21.25 6.93 1 97.81 105 GLU A N 1
ATOM 829 C CA . GLU A 1 105 ? -4.094 22.297 6.516 1 97.81 105 GLU A CA 1
ATOM 830 C C . GLU A 1 105 ? -3.551 23.688 6.863 1 97.81 105 GLU A C 1
ATOM 832 O O . GLU A 1 105 ? -3.605 24.594 6.043 1 97.81 105 GLU A O 1
ATOM 837 N N . MET A 1 106 ? -3.084 23.812 8.039 1 97.38 106 MET A N 1
ATOM 838 C CA . MET A 1 106 ? -2.512 25.094 8.477 1 97.38 106 MET A CA 1
ATOM 839 C C . MET A 1 106 ? -1.314 25.469 7.613 1 97.38 106 MET A C 1
ATOM 841 O O . MET A 1 106 ? -1.172 26.625 7.223 1 97.38 106 MET A O 1
ATOM 845 N N . LEU A 1 107 ? -0.475 24.469 7.355 1 97.62 107 LEU A N 1
ATOM 846 C CA . LEU A 1 107 ? 0.72 24.703 6.551 1 97.62 107 LEU A CA 1
ATOM 847 C C . LEU A 1 107 ? 0.348 25.141 5.141 1 97.62 107 LEU A C 1
ATOM 849 O O . LEU A 1 107 ? 0.958 26.062 4.594 1 97.62 107 LEU A O 1
ATOM 853 N N . VAL A 1 108 ? -0.634 24.469 4.562 1 97.25 108 VAL A N 1
ATOM 854 C CA . VAL A 1 108 ? -1.09 24.812 3.219 1 97.25 108 VAL A CA 1
ATOM 855 C C . VAL A 1 108 ? -1.62 26.25 3.195 1 97.25 108 VAL A C 1
ATOM 857 O O . VAL A 1 108 ? -1.334 27 2.268 1 97.25 108 VAL A O 1
ATOM 860 N N . ASN A 1 109 ? -2.355 26.609 4.223 1 96.56 109 ASN A N 1
ATOM 861 C CA . ASN A 1 109 ? -2.893 27.969 4.316 1 96.56 109 ASN A CA 1
ATOM 862 C C . ASN A 1 109 ? -1.781 29 4.449 1 96.56 109 ASN A C 1
ATOM 864 O O . ASN A 1 109 ? -1.869 30.078 3.873 1 96.56 109 ASN A O 1
ATOM 868 N N . GLU A 1 110 ? -0.806 28.656 5.172 1 94.69 110 GLU A N 1
ATOM 869 C CA . GLU A 1 110 ? 0.343 29.547 5.324 1 94.69 110 GLU A CA 1
ATOM 870 C C . GLU A 1 110 ? 1.053 29.75 3.99 1 94.69 110 GLU A C 1
ATOM 872 O O . GLU A 1 110 ? 1.479 30.875 3.68 1 94.69 110 GLU A O 1
ATOM 877 N N . LEU A 1 111 ? 1.159 28.734 3.236 1 94.5 111 LEU A N 1
ATOM 878 C CA . LEU A 1 111 ? 1.879 28.781 1.969 1 94.5 111 LEU A CA 1
ATOM 879 C C . LEU A 1 111 ? 1.068 29.531 0.912 1 94.5 111 LEU A C 1
ATOM 881 O O . LEU A 1 111 ? 1.637 30.203 0.048 1 94.5 111 LEU A O 1
ATOM 885 N N . LYS A 1 112 ? -0.164 29.422 0.993 1 93 112 LYS A N 1
ATOM 886 C CA . LYS A 1 112 ? -1.018 30.078 0.015 1 93 112 LYS A CA 1
ATOM 887 C C . LYS A 1 112 ? -1.11 31.578 0.296 1 93 112 LYS A C 1
ATOM 889 O O . LYS A 1 112 ? -1.312 32.375 -0.621 1 93 112 LYS A O 1
ATOM 894 N N . ASN A 1 113 ? -0.917 31.969 1.551 1 89.62 113 ASN A N 1
ATOM 895 C CA . ASN A 1 113 ? -1.02 33.375 1.955 1 89.62 113 ASN A CA 1
ATOM 896 C C . ASN A 1 113 ? 0.339 34.062 1.926 1 89.62 113 ASN A C 1
ATOM 898 O O . ASN A 1 113 ? 0.444 35.25 2.248 1 89.62 113 ASN A O 1
ATOM 902 N N . SER A 1 114 ? 1.434 33.406 1.644 1 75.44 114 SER A N 1
ATOM 903 C CA . SER A 1 114 ? 2.75 34 1.526 1 75.44 114 SER A CA 1
ATOM 904 C C . SER A 1 114 ? 3.027 34.469 0.094 1 75.44 114 SER A C 1
ATOM 906 O O . SER A 1 114 ? 2.57 33.812 -0.857 1 75.44 114 SER A O 1
ATOM 908 N N . MET B 1 1 ? 17.922 -15.922 5.648 1 70.5 1 MET B N 1
ATOM 909 C CA . MET B 1 1 ? 17.094 -15.805 4.449 1 70.5 1 MET B CA 1
ATOM 910 C C . MET B 1 1 ? 15.742 -16.469 4.648 1 70.5 1 MET B C 1
ATOM 912 O O . MET B 1 1 ? 15.648 -17.516 5.309 1 70.5 1 MET B O 1
ATOM 916 N N . ARG B 1 2 ? 14.641 -15.719 4.262 1 81.81 2 ARG B N 1
ATOM 917 C CA . ARG B 1 2 ? 13.32 -16.312 4.422 1 81.81 2 ARG B CA 1
ATOM 918 C C . ARG B 1 2 ? 13.086 -17.406 3.391 1 81.81 2 ARG B C 1
ATOM 920 O O . ARG B 1 2 ? 13.688 -17.391 2.318 1 81.81 2 ARG B O 1
ATOM 927 N N . SER B 1 3 ? 12.352 -18.281 3.826 1 91.62 3 SER B N 1
ATOM 928 C CA . SER B 1 3 ? 12.062 -19.453 2.988 1 91.62 3 SER B CA 1
ATOM 929 C C . SER B 1 3 ? 11.289 -19.047 1.738 1 91.62 3 SER B C 1
ATOM 931 O O . SER B 1 3 ? 10.391 -18.203 1.8 1 91.62 3 SER B O 1
ATOM 933 N N . PRO B 1 4 ? 11.688 -19.688 0.643 1 93.94 4 PRO B N 1
ATOM 934 C CA . PRO B 1 4 ? 10.914 -19.422 -0.576 1 93.94 4 PRO B CA 1
ATOM 935 C C . PRO B 1 4 ? 9.43 -19.75 -0.417 1 93.94 4 PRO B C 1
ATOM 937 O O . PRO B 1 4 ? 8.586 -19.094 -1.019 1 93.94 4 PRO B O 1
ATOM 940 N N . LEU B 1 5 ? 9.148 -20.719 0.334 1 95.88 5 LEU B N 1
ATOM 941 C CA . LEU B 1 5 ? 7.762 -21.109 0.558 1 95.88 5 LEU B CA 1
ATOM 942 C C . LEU B 1 5 ? 6.996 -20 1.264 1 95.88 5 LEU B C 1
ATOM 944 O O . LEU B 1 5 ? 5.797 -19.812 1.036 1 95.88 5 LEU B O 1
ATOM 948 N N . LEU B 1 6 ? 7.691 -19.266 2.049 1 96.25 6 LEU B N 1
ATOM 949 C CA . LEU B 1 6 ? 7.055 -18.141 2.73 1 96.25 6 LEU B CA 1
ATOM 950 C C . LEU B 1 6 ? 6.676 -17.047 1.738 1 96.25 6 LEU B C 1
ATOM 952 O O . LEU B 1 6 ? 5.559 -16.516 1.782 1 96.25 6 LEU B O 1
ATOM 956 N N . TYR B 1 7 ? 7.594 -16.734 0.836 1 97.25 7 TYR B N 1
ATOM 957 C CA . TYR B 1 7 ? 7.309 -15.727 -0.18 1 97.25 7 TYR B CA 1
ATOM 958 C C . TYR B 1 7 ? 6.137 -16.156 -1.056 1 97.25 7 TYR B C 1
ATOM 960 O O . TYR B 1 7 ? 5.266 -15.336 -1.375 1 97.25 7 TYR B O 1
ATOM 968 N N . LEU B 1 8 ? 6.145 -17.391 -1.409 1 98.25 8 LEU B N 1
ATOM 969 C CA . LEU B 1 8 ? 5.066 -17.906 -2.248 1 98.25 8 LEU B CA 1
ATOM 970 C C . LEU B 1 8 ? 3.732 -17.859 -1.511 1 98.25 8 LEU B C 1
ATOM 972 O O . LEU B 1 8 ? 2.699 -17.547 -2.105 1 98.25 8 LEU B O 1
ATOM 976 N N . SER B 1 9 ? 3.754 -18.188 -0.252 1 97.62 9 SER B N 1
ATOM 977 C CA . SER B 1 9 ? 2.541 -18.125 0.557 1 97.62 9 SER B CA 1
ATOM 978 C C . SER B 1 9 ? 2.029 -16.688 0.678 1 97.62 9 SER B C 1
ATOM 980 O O . SER B 1 9 ? 0.819 -16.453 0.724 1 97.62 9 SER B O 1
ATOM 982 N N . GLU B 1 10 ? 2.943 -15.742 0.75 1 98 10 GLU B N 1
ATOM 983 C CA . GLU B 1 10 ? 2.557 -14.336 0.806 1 98 10 GLU B CA 1
ATOM 984 C C . GLU B 1 10 ? 1.879 -13.898 -0.489 1 98 10 GLU B C 1
ATOM 986 O O . GLU B 1 10 ? 0.883 -13.172 -0.459 1 98 10 GLU B O 1
ATOM 991 N N . ILE B 1 11 ? 2.436 -14.352 -1.573 1 98.56 11 ILE B N 1
ATOM 992 C CA . ILE B 1 11 ? 1.832 -14.055 -2.867 1 98.56 11 ILE B CA 1
ATOM 993 C C . ILE B 1 11 ? 0.433 -14.656 -2.936 1 98.56 11 ILE B C 1
ATOM 995 O O . ILE B 1 11 ? -0.521 -13.992 -3.348 1 98.56 11 ILE B O 1
ATOM 999 N N . MET B 1 12 ? 0.333 -15.875 -2.484 1 98.44 12 MET B N 1
ATOM 1000 C CA . MET B 1 12 ? -0.947 -16.578 -2.508 1 98.44 12 MET B CA 1
ATOM 1001 C C . MET B 1 12 ? -1.978 -15.859 -1.645 1 98.44 12 MET B C 1
ATOM 1003 O O . MET B 1 12 ? -3.1 -15.609 -2.088 1 98.44 12 MET B O 1
ATOM 1007 N N . SER B 1 13 ? -1.604 -15.531 -0.465 1 98.5 13 SER B N 1
ATOM 1008 C CA . SER B 1 13 ? -2.506 -14.852 0.462 1 98.5 13 SER B CA 1
ATOM 1009 C C . SER B 1 13 ? -2.951 -13.5 -0.086 1 98.5 13 SER B C 1
ATOM 1011 O O . SER B 1 13 ? -4.117 -13.125 0.048 1 98.5 13 SER B O 1
ATOM 1013 N N . ALA B 1 14 ? -2.006 -12.805 -0.698 1 98.81 14 ALA B N 1
ATOM 1014 C CA . ALA B 1 14 ? -2.332 -11.5 -1.279 1 98.81 14 ALA B CA 1
ATOM 1015 C C . ALA B 1 14 ? -3.293 -11.656 -2.455 1 98.81 14 ALA B C 1
ATOM 1017 O O . ALA B 1 14 ? -4.23 -10.867 -2.602 1 98.81 14 ALA B O 1
ATOM 1018 N N . ALA B 1 15 ? -3.047 -12.641 -3.258 1 98.88 15 ALA B N 1
ATOM 1019 C CA . ALA B 1 15 ? -3.934 -12.891 -4.391 1 98.88 15 ALA B CA 1
ATOM 1020 C C . ALA B 1 15 ? -5.348 -13.219 -3.916 1 98.88 15 ALA B C 1
ATOM 1022 O O . ALA B 1 15 ? -6.328 -12.711 -4.461 1 98.88 15 ALA B O 1
ATOM 1023 N N . VAL B 1 16 ? -5.438 -14.039 -2.91 1 98.75 16 VAL B N 1
ATOM 1024 C CA . VAL B 1 16 ? -6.73 -14.414 -2.352 1 98.75 16 VAL B CA 1
ATOM 1025 C C . VAL B 1 16 ? -7.426 -13.188 -1.771 1 98.75 16 VAL B C 1
ATOM 1027 O O . VAL B 1 16 ? -8.625 -12.984 -1.984 1 98.75 16 VAL B O 1
ATOM 1030 N N . ALA B 1 17 ? -6.715 -12.375 -1.082 1 98.88 17 ALA B N 1
ATOM 1031 C CA . ALA B 1 17 ? -7.262 -11.164 -0.483 1 98.88 17 ALA B CA 1
ATOM 1032 C C . ALA B 1 17 ? -7.836 -10.234 -1.551 1 98.88 17 ALA B C 1
ATOM 1034 O O . ALA B 1 17 ? -8.93 -9.688 -1.385 1 98.88 17 ALA B O 1
ATOM 1035 N N . ILE B 1 18 ? -7.102 -10.055 -2.652 1 98.94 18 ILE B N 1
ATOM 1036 C CA . ILE B 1 18 ? -7.547 -9.188 -3.738 1 98.94 18 ILE B CA 1
ATOM 1037 C C . ILE B 1 18 ? -8.891 -9.688 -4.277 1 98.94 18 ILE B C 1
ATOM 1039 O O . ILE B 1 18 ? -9.805 -8.891 -4.5 1 98.94 18 ILE B O 1
ATOM 1043 N N . GLN B 1 19 ? -8.945 -10.938 -4.461 1 98.81 19 GLN B N 1
ATOM 1044 C CA . GLN B 1 19 ? -10.188 -11.508 -4.965 1 98.81 19 GLN B CA 1
ATOM 1045 C C . GLN B 1 19 ? -11.328 -11.336 -3.959 1 98.81 19 GLN B C 1
ATOM 1047 O O . GLN B 1 19 ? -12.453 -11.016 -4.336 1 98.81 19 GLN B O 1
ATOM 1052 N N . ASP B 1 20 ? -11.039 -11.531 -2.695 1 98.81 20 ASP B N 1
ATOM 1053 C CA . ASP B 1 20 ? -12.039 -11.336 -1.65 1 98.81 20 ASP B CA 1
ATOM 1054 C C . ASP B 1 20 ? -12.508 -9.883 -1.605 1 98.81 20 ASP B C 1
ATOM 1056 O O . ASP B 1 20 ? -13.711 -9.617 -1.481 1 98.81 20 ASP B O 1
ATOM 1060 N N . PHE B 1 21 ? -11.57 -8.945 -1.685 1 98.88 21 PHE B N 1
ATOM 1061 C CA . PHE B 1 21 ? -11.875 -7.523 -1.602 1 98.88 21 PHE B CA 1
ATOM 1062 C C . PHE B 1 21 ? -12.82 -7.105 -2.725 1 98.88 21 PHE B C 1
ATOM 1064 O O . PHE B 1 21 ? -13.562 -6.137 -2.588 1 98.88 21 PHE B O 1
ATOM 1071 N N . THR B 1 22 ? -12.734 -7.789 -3.844 1 98.88 22 THR B N 1
ATOM 1072 C CA . THR B 1 22 ? -13.406 -7.297 -5.039 1 98.88 22 THR B CA 1
ATOM 1073 C C . THR B 1 22 ? -14.555 -8.227 -5.441 1 98.88 22 THR B C 1
ATOM 1075 O O . THR B 1 22 ? -15.109 -8.094 -6.531 1 98.88 22 THR B O 1
ATOM 1078 N N . GLU B 1 23 ? -14.797 -9.188 -4.602 1 98.5 23 GLU B N 1
ATOM 1079 C CA . GLU B 1 23 ? -15.859 -10.148 -4.887 1 98.5 23 GLU B CA 1
ATOM 1080 C C . GLU B 1 23 ? -17.172 -9.438 -5.18 1 98.5 23 GLU B C 1
ATOM 1082 O O . GLU B 1 23 ? -17.594 -8.547 -4.426 1 98.5 23 GLU B O 1
ATOM 1087 N N . GLY B 1 24 ? -17.766 -9.711 -6.297 1 98.06 24 GLY B N 1
ATOM 1088 C CA . GLY B 1 24 ? -19.078 -9.18 -6.652 1 98.06 24 GLY B CA 1
ATOM 1089 C C . GLY B 1 24 ? -19.016 -7.789 -7.246 1 98.06 24 GLY B C 1
ATOM 1090 O O . GLY B 1 24 ? -20.047 -7.219 -7.609 1 98.06 24 GLY B O 1
ATOM 1091 N N . MET B 1 25 ? -17.875 -7.246 -7.352 1 98.38 25 MET B N 1
ATOM 1092 C CA . MET B 1 25 ? -17.734 -5.895 -7.895 1 98.38 25 MET B CA 1
ATOM 1093 C C . MET B 1 25 ? -17.578 -5.934 -9.414 1 98.38 25 MET B C 1
ATOM 1095 O O . MET B 1 25 ? -17.031 -6.895 -9.953 1 98.38 25 MET B O 1
ATOM 1099 N N . ASP B 1 26 ? -18.078 -4.867 -10.031 1 98.56 26 ASP B N 1
ATOM 1100 C CA . ASP B 1 26 ? -17.703 -4.617 -11.422 1 98.56 26 ASP B CA 1
ATOM 1101 C C . ASP B 1 26 ? -16.703 -3.471 -11.523 1 98.56 26 ASP B C 1
ATOM 1103 O O . ASP B 1 26 ? -16.297 -2.898 -10.508 1 98.56 26 ASP B O 1
ATOM 1107 N N . ARG B 1 27 ? -16.281 -3.209 -12.711 1 98.62 27 ARG B N 1
ATOM 1108 C CA . ARG B 1 27 ? -15.242 -2.211 -12.953 1 98.62 27 ARG B CA 1
ATOM 1109 C C . ARG B 1 27 ? -15.641 -0.855 -12.375 1 98.62 27 ARG B C 1
ATOM 1111 O O . ARG B 1 27 ? -14.844 -0.199 -11.711 1 98.62 27 ARG B O 1
ATOM 1118 N N . GLU B 1 28 ? -16.797 -0.432 -12.633 1 98.75 28 GLU B N 1
ATOM 1119 C CA . GLU B 1 28 ? -17.266 0.885 -12.211 1 98.75 28 GLU B CA 1
ATOM 1120 C C . GLU B 1 28 ? -17.281 0.999 -10.688 1 98.75 28 GLU B C 1
ATOM 1122 O O . GLU B 1 28 ? -16.828 1.999 -10.133 1 98.75 28 GLU B O 1
ATOM 1127 N N . THR B 1 29 ? -17.844 -0.025 -10.047 1 98.75 29 THR B N 1
ATOM 1128 C CA . THR B 1 29 ? -17.875 -0.027 -8.586 1 98.75 29 THR B CA 1
ATOM 1129 C C . THR B 1 29 ? -16.469 0.038 -8.008 1 98.75 29 THR B C 1
ATOM 1131 O O . THR B 1 29 ? -16.219 0.779 -7.055 1 98.75 29 THR B O 1
ATOM 1134 N N . PHE B 1 30 ? -15.609 -0.725 -8.633 1 98.94 30 PHE B N 1
ATOM 1135 C CA . PHE B 1 30 ? -14.227 -0.729 -8.188 1 98.94 30 PHE B CA 1
ATOM 1136 C C . PHE B 1 30 ? -13.602 0.651 -8.352 1 98.94 30 PHE B C 1
ATOM 1138 O O . PHE B 1 30 ? -13 1.183 -7.41 1 98.94 30 PHE B O 1
ATOM 1145 N N . LEU B 1 31 ? -13.789 1.265 -9.461 1 98.69 31 LEU B N 1
ATOM 1146 C CA . LEU B 1 31 ? -13.148 2.531 -9.789 1 98.69 31 LEU B CA 1
ATOM 1147 C C . LEU B 1 31 ? -13.656 3.648 -8.883 1 98.69 31 LEU B C 1
ATOM 1149 O O . LEU B 1 31 ? -12.984 4.668 -8.711 1 98.69 31 LEU B O 1
ATOM 1153 N N . ASN B 1 32 ? -14.766 3.441 -8.211 1 98.5 32 ASN B N 1
ATOM 1154 C CA . ASN B 1 32 ? -15.359 4.492 -7.398 1 98.5 32 ASN B CA 1
ATOM 1155 C C . ASN B 1 32 ? -15.227 4.195 -5.906 1 98.5 32 ASN B C 1
ATOM 1157 O O . ASN B 1 32 ? -15.773 4.91 -5.07 1 98.5 32 ASN B O 1
ATOM 1161 N N . ASP B 1 33 ? -14.508 3.162 -5.57 1 98.75 33 ASP B N 1
ATOM 1162 C CA . ASP B 1 33 ? -14.328 2.775 -4.176 1 98.75 33 ASP B CA 1
ATOM 1163 C C . ASP B 1 33 ? -12.867 2.92 -3.752 1 98.75 33 ASP B C 1
ATOM 1165 O O . ASP B 1 33 ? -12.102 1.955 -3.811 1 98.75 33 ASP B O 1
ATOM 1169 N N . GLU B 1 34 ? -12.562 4.008 -3.227 1 98.75 34 GLU B N 1
ATOM 1170 C CA . GLU B 1 34 ? -11.188 4.355 -2.895 1 98.75 34 GLU B CA 1
ATOM 1171 C C . GLU B 1 34 ? -10.594 3.367 -1.891 1 98.75 34 GLU B C 1
ATOM 1173 O O . GLU B 1 34 ? -9.406 3.062 -1.94 1 98.75 34 GLU B O 1
ATOM 1178 N N . LYS B 1 35 ? -11.453 2.902 -1 1 98.88 35 LYS B N 1
ATOM 1179 C CA . LYS B 1 35 ? -10.969 1.944 -0.013 1 98.88 35 LYS B CA 1
ATOM 1180 C C . LYS B 1 35 ? -10.516 0.648 -0.68 1 98.88 35 LYS B C 1
ATOM 1182 O O . LYS B 1 35 ? -9.422 0.149 -0.404 1 98.88 35 LYS B O 1
ATOM 1187 N N . THR B 1 36 ? -11.359 0.141 -1.562 1 98.94 36 THR B N 1
ATOM 1188 C CA . THR B 1 36 ? -11.008 -1.101 -2.242 1 98.94 36 THR B CA 1
ATOM 1189 C C . THR B 1 36 ? -9.797 -0.896 -3.15 1 98.94 36 THR B C 1
ATOM 1191 O O . THR B 1 36 ? -8.906 -1.746 -3.207 1 98.94 36 THR B O 1
ATOM 1194 N N . LYS B 1 37 ? -9.758 0.236 -3.82 1 98.88 37 LYS B N 1
ATOM 1195 C CA . LYS B 1 37 ? -8.602 0.551 -4.656 1 98.88 37 LYS B CA 1
ATOM 1196 C C . LYS B 1 37 ? -7.312 0.542 -3.84 1 98.88 37 LYS B C 1
ATOM 1198 O O . LYS B 1 37 ? -6.328 -0.085 -4.234 1 98.88 37 LYS B O 1
ATOM 1203 N N . SER B 1 38 ? -7.367 1.171 -2.727 1 98.88 38 SER B N 1
ATOM 1204 C CA . SER B 1 38 ? -6.203 1.244 -1.847 1 98.88 38 SER B CA 1
ATOM 1205 C C . SER B 1 38 ? -5.801 -0.14 -1.349 1 98.88 38 SER B C 1
ATOM 1207 O O . SER B 1 38 ? -4.617 -0.489 -1.36 1 98.88 38 SER B O 1
ATOM 1209 N N . ALA B 1 39 ? -6.766 -0.896 -0.945 1 98.94 39 ALA B N 1
ATOM 1210 C CA . ALA B 1 39 ? -6.508 -2.227 -0.4 1 98.94 39 ALA B CA 1
ATOM 1211 C C . ALA B 1 39 ? -5.879 -3.137 -1.452 1 98.94 39 ALA B C 1
ATOM 1213 O O . ALA B 1 39 ? -4.918 -3.855 -1.166 1 98.94 39 ALA B O 1
ATOM 1214 N N . VAL B 1 40 ? -6.434 -3.08 -2.633 1 98.94 40 VAL B N 1
ATOM 1215 C CA . VAL B 1 40 ? -5.945 -3.916 -3.725 1 98.94 40 VAL B CA 1
ATOM 1216 C C . VAL B 1 40 ? -4.504 -3.537 -4.059 1 98.94 40 VAL B C 1
ATOM 1218 O O . VAL B 1 40 ? -3.648 -4.41 -4.219 1 98.94 40 VAL B O 1
ATOM 1221 N N . VAL B 1 41 ? -4.254 -2.297 -4.156 1 98.75 41 VAL B N 1
ATOM 1222 C CA . VAL B 1 41 ? -2.918 -1.829 -4.516 1 98.75 41 VAL B CA 1
ATOM 1223 C C . VAL B 1 41 ? -1.914 -2.264 -3.451 1 98.75 41 VAL B C 1
ATOM 1225 O O . VAL B 1 41 ? -0.802 -2.688 -3.773 1 98.75 41 VAL B O 1
ATOM 1228 N N . ARG B 1 42 ? -2.264 -2.205 -2.201 1 98.56 42 ARG B N 1
ATOM 1229 C CA . ARG B 1 42 ? -1.408 -2.688 -1.121 1 98.56 42 ARG B CA 1
ATOM 1230 C C . ARG B 1 42 ? -1.06 -4.16 -1.314 1 98.56 42 ARG B C 1
ATOM 1232 O O . ARG B 1 42 ? 0.096 -4.555 -1.154 1 98.56 42 ARG B O 1
ATOM 1239 N N . GLN B 1 43 ? -2.025 -4.926 -1.629 1 98.75 43 GLN B N 1
ATOM 1240 C CA . GLN B 1 43 ? -1.782 -6.352 -1.812 1 98.75 43 GLN B CA 1
ATOM 1241 C C . GLN B 1 43 ? -0.929 -6.613 -3.051 1 98.75 43 GLN B C 1
ATOM 1243 O O . GLN B 1 43 ? -0.108 -7.531 -3.064 1 98.75 43 GLN B O 1
ATOM 1248 N N . LEU B 1 44 ? -1.13 -5.781 -4.098 1 98.62 44 LEU B N 1
ATOM 1249 C CA . LEU B 1 44 ? -0.27 -5.883 -5.27 1 98.62 44 LEU B CA 1
ATOM 1250 C C . LEU B 1 44 ? 1.175 -5.547 -4.918 1 98.62 44 LEU B C 1
ATOM 1252 O O . LEU B 1 44 ? 2.105 -6.172 -5.434 1 98.62 44 LEU B O 1
ATOM 1256 N N . GLU B 1 45 ? 1.376 -4.586 -4.098 1 98.12 45 GLU B N 1
ATOM 1257 C CA . GLU B 1 45 ? 2.715 -4.258 -3.619 1 98.12 45 GLU B CA 1
ATOM 1258 C C . GLU B 1 45 ? 3.354 -5.441 -2.898 1 98.12 45 GLU B C 1
ATOM 1260 O O . GLU B 1 45 ? 4.539 -5.719 -3.082 1 98.12 45 GLU B O 1
ATOM 1265 N N . ILE B 1 46 ? 2.561 -6.105 -2.064 1 98.06 46 ILE B N 1
ATOM 1266 C CA . ILE B 1 46 ? 3.055 -7.258 -1.322 1 98.06 46 ILE B CA 1
ATOM 1267 C C . ILE B 1 46 ? 3.463 -8.359 -2.295 1 98.06 46 ILE B C 1
ATOM 1269 O O . ILE B 1 46 ? 4.547 -8.938 -2.17 1 98.06 46 ILE B O 1
ATOM 1273 N N . ILE B 1 47 ? 2.611 -8.586 -3.279 1 98.56 47 ILE B N 1
ATOM 1274 C CA . ILE B 1 47 ? 2.92 -9.594 -4.289 1 98.56 47 ILE B CA 1
ATOM 1275 C C . ILE B 1 47 ? 4.242 -9.242 -4.973 1 98.56 47 ILE B C 1
ATOM 1277 O O . ILE B 1 47 ? 5.109 -10.109 -5.137 1 98.56 47 ILE B O 1
ATOM 1281 N N . GLY B 1 48 ? 4.406 -8.039 -5.379 1 97.5 48 GLY B N 1
ATOM 1282 C CA . GLY B 1 48 ? 5.617 -7.617 -6.066 1 97.5 48 GLY B CA 1
ATOM 1283 C C . GLY B 1 48 ? 6.859 -7.73 -5.203 1 97.5 48 GLY B C 1
ATOM 1284 O O . GLY B 1 48 ? 7.914 -8.156 -5.68 1 97.5 48 GLY B O 1
ATOM 1285 N N . GLU B 1 49 ? 6.762 -7.344 -3.938 1 96.44 49 GLU B N 1
ATOM 1286 C CA . GLU B 1 49 ? 7.895 -7.441 -3.023 1 96.44 49 GLU B CA 1
ATOM 1287 C C . GLU B 1 49 ? 8.312 -8.898 -2.811 1 96.44 49 GLU B C 1
ATOM 1289 O O . GLU B 1 49 ? 9.5 -9.211 -2.814 1 96.44 49 GLU B O 1
ATOM 1294 N N . ALA B 1 50 ? 7.309 -9.703 -2.537 1 96.81 50 ALA B N 1
ATOM 1295 C CA . ALA B 1 50 ? 7.59 -11.117 -2.35 1 96.81 50 ALA B CA 1
ATOM 1296 C C . ALA B 1 50 ? 8.211 -11.727 -3.604 1 96.81 50 ALA B C 1
ATOM 1298 O O . ALA B 1 50 ? 9.18 -12.484 -3.518 1 96.81 50 ALA B O 1
ATOM 1299 N N . ALA B 1 51 ? 7.605 -11.383 -4.762 1 97.44 51 ALA B N 1
ATOM 1300 C CA . ALA B 1 51 ? 8.133 -11.891 -6.027 1 97.44 51 ALA B CA 1
ATOM 1301 C C . ALA B 1 51 ? 9.602 -11.516 -6.199 1 97.44 51 ALA B C 1
ATOM 1303 O O . ALA B 1 51 ? 10.406 -12.336 -6.656 1 97.44 51 ALA B O 1
ATOM 1304 N N . LYS B 1 52 ? 9.898 -10.359 -5.867 1 95.62 52 LYS B N 1
ATOM 1305 C CA . LYS B 1 52 ? 11.273 -9.883 -5.98 1 95.62 52 LYS B CA 1
ATOM 1306 C C . LYS B 1 52 ? 12.219 -10.703 -5.102 1 95.62 52 LYS B C 1
ATOM 1308 O O . LYS B 1 52 ? 13.367 -10.945 -5.477 1 95.62 52 LYS B O 1
ATOM 1313 N N . ALA B 1 53 ? 11.766 -11.148 -4.047 1 95.44 53 ALA B N 1
ATOM 1314 C CA . ALA B 1 53 ? 12.594 -11.805 -3.039 1 95.44 53 ALA B CA 1
ATOM 1315 C C . ALA B 1 53 ? 12.758 -13.289 -3.346 1 95.44 53 ALA B C 1
ATOM 1317 O O . ALA B 1 53 ? 13.648 -13.945 -2.801 1 95.44 53 ALA B O 1
ATOM 1318 N N . ILE B 1 54 ? 11.922 -13.867 -4.148 1 96.88 54 ILE B N 1
ATOM 1319 C CA . ILE B 1 54 ? 12 -15.281 -4.48 1 96.88 54 ILE B CA 1
ATOM 1320 C C . ILE B 1 54 ? 13.32 -15.578 -5.188 1 96.88 54 ILE B C 1
ATOM 1322 O O . ILE B 1 54 ? 13.695 -14.875 -6.125 1 96.88 54 ILE B O 1
ATOM 1326 N N . PRO B 1 55 ? 13.984 -16.594 -4.766 1 97.12 55 PRO B N 1
ATOM 1327 C CA . PRO B 1 55 ? 15.258 -16.953 -5.391 1 97.12 55 PRO B CA 1
ATOM 1328 C C . PRO B 1 55 ? 15.109 -17.344 -6.859 1 97.12 55 PRO B C 1
ATOM 1330 O O . PRO B 1 55 ? 14.078 -17.906 -7.25 1 97.12 55 PRO B O 1
ATOM 1333 N N . ALA B 1 56 ? 16.219 -17.141 -7.574 1 96.81 56 ALA B N 1
ATOM 1334 C CA . ALA B 1 56 ? 16.203 -17.328 -9.023 1 96.81 56 ALA B CA 1
ATOM 1335 C C . ALA B 1 56 ? 15.914 -18.781 -9.383 1 96.81 56 ALA B C 1
ATOM 1337 O O . ALA B 1 56 ? 15.266 -19.062 -10.391 1 96.81 56 ALA B O 1
ATOM 1338 N N . ASP B 1 57 ? 16.438 -19.672 -8.648 1 96.5 57 ASP B N 1
ATOM 1339 C CA . ASP B 1 57 ? 16.266 -21.094 -8.945 1 96.5 57 ASP B CA 1
ATOM 1340 C C . ASP B 1 57 ? 14.797 -21.5 -8.766 1 96.5 57 ASP B C 1
ATOM 1342 O O . ASP B 1 57 ? 14.305 -22.375 -9.469 1 96.5 57 ASP B O 1
ATOM 1346 N N . ILE B 1 58 ? 14.094 -20.891 -7.859 1 97 58 ILE B N 1
ATOM 1347 C CA . ILE B 1 58 ? 12.68 -21.156 -7.656 1 97 58 ILE B CA 1
ATOM 1348 C C . ILE B 1 58 ? 11.867 -20.516 -8.781 1 97 58 ILE B C 1
ATOM 1350 O O . ILE B 1 58 ? 10.93 -21.125 -9.305 1 97 58 ILE B O 1
ATOM 1354 N N . LYS B 1 59 ? 12.227 -19.344 -9.203 1 97.62 59 LYS B N 1
ATOM 1355 C CA . LYS B 1 59 ? 11.562 -18.672 -10.328 1 97.62 59 LYS B CA 1
ATOM 1356 C C . LYS B 1 59 ? 11.68 -19.5 -11.602 1 97.62 59 LYS B C 1
ATOM 1358 O O . LYS B 1 59 ? 10.75 -19.547 -12.406 1 97.62 59 LYS B O 1
ATOM 1363 N N . ALA B 1 60 ? 12.781 -20.109 -11.688 1 97.25 60 ALA B N 1
ATOM 1364 C CA . ALA B 1 60 ? 13.062 -20.891 -12.891 1 97.25 60 ALA B CA 1
ATOM 1365 C C . ALA B 1 60 ? 12.125 -22.078 -13 1 97.25 60 ALA B C 1
ATOM 1367 O O . ALA B 1 60 ? 11.922 -22.625 -14.094 1 97.25 60 ALA B O 1
ATOM 1368 N N . LEU B 1 61 ? 11.539 -22.516 -11.891 1 96.38 61 LEU B N 1
ATOM 1369 C CA . LEU B 1 61 ? 10.594 -23.625 -11.883 1 96.38 61 LEU B CA 1
ATOM 1370 C C . LEU B 1 61 ? 9.242 -23.203 -12.453 1 96.38 61 LEU B C 1
ATOM 1372 O O . LEU B 1 61 ? 8.422 -24.047 -12.805 1 96.38 61 LEU B O 1
ATOM 1376 N N . ALA B 1 62 ? 8.953 -21.891 -12.531 1 97.56 62 ALA B N 1
ATOM 1377 C CA . ALA B 1 62 ? 7.719 -21.344 -13.078 1 97.56 62 ALA B CA 1
ATOM 1378 C C . ALA B 1 62 ? 8.008 -20.188 -14.039 1 97.56 62 ALA B C 1
ATOM 1380 O O . ALA B 1 62 ? 7.613 -19.047 -13.797 1 97.56 62 ALA B O 1
ATOM 1381 N N . PRO B 1 63 ? 8.625 -20.516 -15.141 1 96.88 63 PRO B N 1
ATOM 1382 C CA . PRO B 1 63 ? 9.039 -19.469 -16.078 1 96.88 63 PRO B CA 1
ATOM 1383 C C . PRO B 1 63 ? 7.852 -18.781 -16.766 1 96.88 63 PRO B C 1
ATOM 1385 O O . PRO B 1 63 ? 8.008 -17.734 -17.375 1 96.88 63 PRO B O 1
ATOM 1388 N N . ASP B 1 64 ? 6.75 -19.375 -16.656 1 97.12 64 ASP B N 1
ATOM 1389 C CA . ASP B 1 64 ? 5.543 -18.828 -17.266 1 97.12 64 ASP B CA 1
ATOM 1390 C C . ASP B 1 64 ? 5.02 -17.641 -16.438 1 97.12 64 ASP B C 1
ATOM 1392 O O . ASP B 1 64 ? 4.211 -16.844 -16.922 1 97.12 64 ASP B O 1
ATOM 1396 N N . ILE B 1 65 ? 5.406 -17.625 -15.18 1 97.81 65 ILE B N 1
ATOM 1397 C CA . ILE B 1 65 ? 5.086 -16.453 -14.383 1 97.81 65 ILE B CA 1
ATOM 1398 C C . ILE B 1 65 ? 6.039 -15.312 -14.742 1 97.81 65 ILE B C 1
ATOM 1400 O O . ILE B 1 65 ? 7.258 -15.492 -14.742 1 97.81 65 ILE B O 1
ATOM 1404 N N . ASP B 1 66 ? 5.469 -14.156 -15.062 1 96.94 66 ASP B N 1
ATOM 1405 C CA . ASP B 1 66 ? 6.289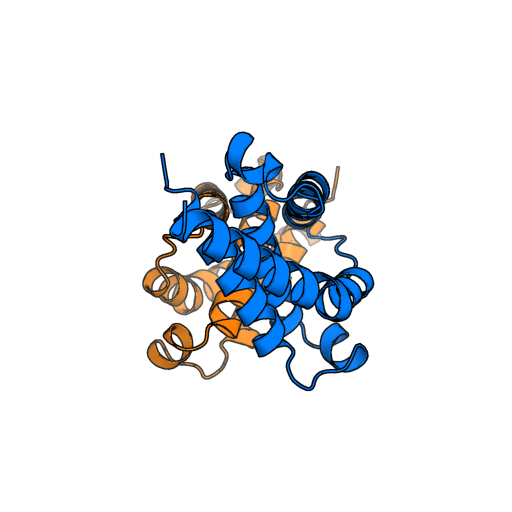 -13 -15.406 1 96.94 66 ASP B CA 1
ATOM 1406 C C . ASP B 1 66 ? 6.773 -12.281 -14.148 1 96.94 66 ASP B C 1
ATOM 1408 O O . ASP B 1 66 ? 6.32 -11.18 -13.836 1 96.94 66 ASP B O 1
ATOM 1412 N N . TRP B 1 67 ? 7.809 -12.836 -13.5 1 97.88 67 TRP B N 1
ATOM 1413 C CA . TRP B 1 67 ? 8.312 -12.344 -12.227 1 97.88 67 TRP B CA 1
ATOM 1414 C C . TRP B 1 67 ? 8.82 -10.914 -12.352 1 97.88 67 TRP B C 1
ATOM 1416 O O . TRP B 1 67 ? 8.641 -10.094 -11.445 1 97.88 67 TRP B O 1
ATOM 1426 N N . ARG B 1 68 ? 9.367 -10.602 -13.461 1 96.06 68 ARG B N 1
ATOM 1427 C CA . ARG B 1 68 ? 9.945 -9.281 -13.688 1 96.06 68 ARG B CA 1
ATOM 1428 C C . ARG B 1 68 ? 8.859 -8.219 -13.773 1 96.06 68 ARG B C 1
ATOM 1430 O O . ARG B 1 68 ? 8.984 -7.141 -13.188 1 96.06 68 ARG B O 1
ATOM 1437 N N . ASN B 1 69 ? 7.84 -8.547 -14.461 1 96.56 69 ASN B N 1
ATOM 1438 C CA . ASN B 1 69 ? 6.734 -7.602 -14.586 1 96.56 69 ASN B CA 1
ATOM 1439 C C . ASN B 1 69 ? 6.027 -7.379 -13.258 1 96.56 69 ASN B C 1
ATOM 1441 O O . ASN B 1 69 ? 5.586 -6.27 -12.961 1 96.56 69 ASN B O 1
ATOM 1445 N N . ILE B 1 70 ? 5.926 -8.414 -12.516 1 97.62 70 ILE B N 1
ATOM 1446 C CA . ILE B 1 70 ? 5.301 -8.328 -11.203 1 97.62 70 ILE B CA 1
ATOM 1447 C C . ILE B 1 70 ? 6.098 -7.379 -10.312 1 97.62 70 ILE B C 1
ATOM 1449 O O . ILE B 1 70 ? 5.531 -6.473 -9.695 1 97.62 70 ILE B O 1
ATOM 1453 N N . SER B 1 71 ? 7.383 -7.527 -10.32 1 95.19 71 SER B N 1
ATOM 1454 C CA . SER B 1 71 ? 8.25 -6.648 -9.539 1 95.19 71 SER B CA 1
ATOM 1455 C C . SER B 1 71 ? 8.227 -5.223 -10.078 1 95.19 71 SER B C 1
ATOM 1457 O O . SER B 1 71 ? 8.258 -4.262 -9.312 1 95.19 71 SER B O 1
ATOM 1459 N N . GLY B 1 72 ? 8.188 -5.141 -11.391 1 94.25 72 GLY B N 1
ATOM 1460 C CA . GLY B 1 72 ? 8.125 -3.834 -12.023 1 94.25 72 GLY B CA 1
ATOM 1461 C C . GLY B 1 72 ? 6.855 -3.07 -11.695 1 94.25 72 GLY B C 1
ATOM 1462 O O . GLY B 1 72 ? 6.895 -1.858 -11.477 1 94.25 72 GLY B O 1
ATOM 1463 N N . MET B 1 73 ? 5.773 -3.729 -11.688 1 93.81 73 MET B N 1
ATOM 1464 C CA . MET B 1 73 ? 4.508 -3.096 -11.328 1 93.81 73 MET B CA 1
ATOM 1465 C C . MET B 1 73 ? 4.559 -2.551 -9.906 1 93.81 73 MET B C 1
ATOM 1467 O O . MET B 1 73 ? 4.09 -1.44 -9.641 1 93.81 73 MET B O 1
ATOM 1471 N N . ARG B 1 74 ? 5.078 -3.318 -9.016 1 93.25 74 ARG B N 1
ATOM 1472 C CA . ARG B 1 74 ? 5.266 -2.871 -7.641 1 93.25 74 ARG B CA 1
ATOM 1473 C C . ARG B 1 74 ? 6.031 -1.553 -7.594 1 93.25 74 ARG B C 1
ATOM 1475 O O . ARG B 1 74 ? 5.625 -0.619 -6.898 1 93.25 74 ARG B O 1
ATOM 1482 N N . ASP B 1 75 ? 7.137 -1.442 -8.352 1 92.88 75 ASP B N 1
ATOM 1483 C CA . ASP B 1 75 ? 7.969 -0.245 -8.367 1 92.88 75 ASP B CA 1
ATOM 1484 C C . ASP B 1 75 ? 7.18 0.969 -8.852 1 92.88 75 ASP B C 1
ATOM 1486 O O . ASP B 1 75 ? 7.27 2.049 -8.266 1 92.88 75 ASP B O 1
ATOM 1490 N N . ARG B 1 76 ? 6.406 0.738 -9.812 1 93.31 76 ARG B N 1
ATOM 1491 C CA . ARG B 1 76 ? 5.605 1.822 -10.375 1 93.31 76 ARG B CA 1
ATOM 1492 C C . ARG B 1 76 ? 4.543 2.287 -9.383 1 93.31 76 ARG B C 1
ATOM 1494 O O . ARG B 1 76 ? 4.344 3.488 -9.203 1 93.31 76 ARG B O 1
ATOM 1501 N N . ILE B 1 77 ? 3.893 1.372 -8.742 1 94.75 77 ILE B N 1
ATOM 1502 C CA . ILE B 1 77 ? 2.793 1.691 -7.84 1 94.75 77 ILE B CA 1
ATOM 1503 C C . ILE B 1 77 ? 3.33 2.406 -6.602 1 94.75 77 ILE B C 1
ATOM 1505 O O . ILE B 1 77 ? 2.672 3.293 -6.055 1 94.75 77 ILE B O 1
ATOM 1509 N N . ILE B 1 78 ? 4.551 2.09 -6.223 1 92.31 78 ILE B N 1
ATOM 1510 C CA . ILE B 1 78 ? 5.133 2.68 -5.023 1 92.31 78 ILE B CA 1
ATOM 1511 C C . ILE B 1 78 ? 5.641 4.086 -5.332 1 92.31 78 ILE B C 1
ATOM 1513 O O . ILE B 1 78 ? 5.277 5.047 -4.652 1 92.31 78 ILE B O 1
ATOM 1517 N N . HIS B 1 79 ? 6.332 4.262 -6.402 1 90 79 HIS B N 1
ATOM 1518 C CA . HIS B 1 79 ? 7.008 5.527 -6.672 1 90 79 HIS B CA 1
ATOM 1519 C C . HIS B 1 79 ? 6.098 6.488 -7.434 1 90 79 HIS B C 1
ATOM 1521 O O . HIS B 1 79 ? 6.148 7.699 -7.219 1 90 79 HIS B O 1
ATOM 1527 N N . ALA B 1 80 ? 5.328 5.938 -8.32 1 92.75 80 ALA B N 1
ATOM 1528 C CA . ALA B 1 80 ? 4.371 6.746 -9.07 1 92.75 80 ALA B CA 1
ATOM 1529 C C . ALA B 1 80 ? 2.957 6.562 -8.531 1 92.75 80 ALA B C 1
ATOM 1531 O O . ALA B 1 80 ? 2.025 6.305 -9.297 1 92.75 80 ALA B O 1
ATOM 1532 N N . TYR B 1 81 ? 2.854 6.695 -7.23 1 93.62 81 TYR B N 1
ATOM 1533 C CA . TYR B 1 81 ? 1.581 6.465 -6.555 1 93.62 81 TYR B CA 1
ATOM 1534 C C . TYR B 1 81 ? 0.509 7.414 -7.074 1 93.62 81 TYR B C 1
ATOM 1536 O O . TYR B 1 81 ? -0.684 7.105 -7.02 1 93.62 81 TYR B O 1
ATOM 1544 N N . PHE B 1 82 ? 0.844 8.5 -7.629 1 91.25 82 PHE B N 1
ATOM 1545 C CA . PHE B 1 82 ? -0.082 9.523 -8.086 1 91.25 82 PHE B CA 1
ATOM 1546 C C . PHE B 1 82 ? -0.563 9.227 -9.5 1 91.25 82 PHE B C 1
ATOM 1548 O O . PHE B 1 82 ? -1.495 9.867 -9.992 1 91.25 82 PHE B O 1
ATOM 1555 N N . ASN B 1 83 ? -0.027 8.273 -10.102 1 93.38 83 ASN B N 1
ATOM 1556 C CA . ASN B 1 83 ? -0.361 7.969 -11.492 1 93.38 83 ASN B CA 1
ATOM 1557 C C . ASN B 1 83 ? -0.714 6.492 -11.664 1 93.38 83 ASN B C 1
ATOM 1559 O O . ASN B 1 83 ? -0.38 5.891 -12.688 1 93.38 83 ASN B O 1
ATOM 1563 N N . VAL B 1 84 ? -1.367 5.973 -10.766 1 97.12 84 VAL B N 1
ATOM 1564 C CA . VAL B 1 84 ? -1.777 4.578 -10.883 1 97.12 84 VAL B CA 1
ATOM 1565 C C . VAL B 1 84 ? -2.945 4.457 -11.859 1 97.12 84 VAL B C 1
ATOM 1567 O O . VAL B 1 84 ? -3.922 5.203 -11.758 1 97.12 84 VAL B O 1
ATOM 1570 N N . ASP B 1 85 ? -2.842 3.572 -12.82 1 97.25 85 ASP B N 1
ATOM 1571 C CA . ASP B 1 85 ? -3.92 3.275 -13.758 1 97.25 85 ASP B CA 1
ATOM 1572 C C . ASP B 1 85 ? -4.859 2.209 -13.203 1 97.25 85 ASP B C 1
ATOM 1574 O O . ASP B 1 85 ? -4.645 1.014 -13.414 1 97.25 85 ASP B O 1
ATOM 1578 N N . TYR B 1 86 ? -5.941 2.623 -12.672 1 98.12 86 TYR B N 1
ATOM 1579 C CA . TYR B 1 86 ? -6.824 1.703 -11.961 1 98.12 86 TYR B CA 1
ATOM 1580 C C . TYR B 1 86 ? -7.652 0.876 -12.938 1 98.12 86 TYR B C 1
ATOM 1582 O O . TYR B 1 86 ? -8.219 -0.154 -12.562 1 98.12 86 TYR B O 1
ATOM 1590 N N . ASN B 1 87 ? -7.742 1.338 -14.164 1 98.31 87 ASN B N 1
ATOM 1591 C CA . ASN B 1 87 ? -8.305 0.441 -15.164 1 98.31 87 ASN B CA 1
ATOM 1592 C C . ASN B 1 87 ? -7.426 -0.785 -15.383 1 98.31 87 ASN B C 1
ATOM 1594 O O . ASN B 1 87 ? -7.926 -1.906 -15.477 1 98.31 87 ASN B O 1
ATOM 1598 N N . LEU B 1 88 ? -6.207 -0.535 -15.477 1 97.69 88 LEU B N 1
ATOM 1599 C CA . LEU B 1 88 ? -5.262 -1.634 -15.617 1 97.69 88 LEU B CA 1
ATOM 1600 C C . LEU B 1 88 ? -5.25 -2.514 -14.375 1 97.69 88 LEU B C 1
ATOM 1602 O O . LEU B 1 88 ? -5.145 -3.738 -14.469 1 97.69 88 LEU B O 1
ATOM 1606 N N . VAL B 1 89 ? -5.383 -1.903 -13.219 1 98.56 89 VAL B N 1
ATOM 1607 C CA . VAL B 1 89 ? -5.453 -2.656 -11.969 1 98.56 89 VAL B CA 1
ATOM 1608 C C . VAL B 1 89 ? -6.66 -3.59 -11.992 1 98.56 89 VAL B C 1
ATOM 1610 O O . VAL B 1 89 ? -6.551 -4.766 -11.641 1 98.56 89 VAL B O 1
ATOM 1613 N N . TRP B 1 90 ? -7.723 -3.061 -12.469 1 98.75 90 TRP B N 1
ATOM 1614 C CA . TRP B 1 90 ? -8.922 -3.887 -12.547 1 98.75 90 TRP B CA 1
ATOM 1615 C C . TRP B 1 90 ? -8.711 -5.059 -13.5 1 98.75 90 TRP B C 1
ATOM 1617 O O . TRP B 1 90 ? -9.078 -6.191 -13.188 1 98.75 90 TRP B O 1
ATOM 1627 N N . ASP B 1 91 ? -8.125 -4.801 -14.625 1 98.38 91 ASP B N 1
ATOM 1628 C CA . ASP B 1 91 ? -7.852 -5.875 -15.578 1 98.38 91 ASP B CA 1
ATOM 1629 C C . ASP B 1 91 ? -6.973 -6.953 -14.945 1 98.38 91 ASP B C 1
ATOM 1631 O O . ASP B 1 91 ? -7.188 -8.148 -15.172 1 98.38 91 ASP B O 1
ATOM 1635 N N . THR B 1 92 ? -6.027 -6.512 -14.188 1 98.31 92 THR B N 1
ATOM 1636 C CA . THR B 1 92 ? -5.133 -7.426 -13.484 1 98.31 92 THR B CA 1
ATOM 1637 C C . THR B 1 92 ? -5.91 -8.281 -12.484 1 98.31 92 THR B C 1
ATOM 1639 O O . THR B 1 92 ? -5.668 -9.484 -12.375 1 98.31 92 THR B O 1
ATOM 1642 N N . ILE B 1 93 ? -6.828 -7.684 -11.766 1 98.69 93 ILE B N 1
ATOM 1643 C CA . ILE B 1 93 ? -7.648 -8.367 -10.773 1 98.69 93 ILE B CA 1
ATOM 1644 C C . ILE B 1 93 ? -8.438 -9.492 -11.445 1 98.69 93 ILE B C 1
ATOM 1646 O O . ILE B 1 93 ? -8.461 -10.625 -10.953 1 98.69 93 ILE B O 1
ATOM 1650 N N . VAL B 1 94 ? -9.008 -9.203 -12.57 1 98.38 94 VAL B N 1
ATOM 1651 C CA . VAL B 1 94 ? -9.984 -10.109 -13.172 1 98.38 94 VAL B CA 1
ATOM 1652 C C . VAL B 1 94 ? -9.266 -11.18 -13.992 1 98.38 94 VAL B C 1
ATOM 1654 O O . VAL B 1 94 ? -9.719 -12.328 -14.055 1 98.38 94 VAL B O 1
ATOM 1657 N N . SER B 1 95 ? -8.141 -10.844 -14.508 1 97.94 95 SER B N 1
ATOM 1658 C CA . SER B 1 95 ? -7.516 -11.75 -15.461 1 97.94 95 SER B CA 1
ATOM 1659 C C . SER B 1 95 ? -6.234 -12.352 -14.898 1 97.94 95 SER B C 1
ATOM 1661 O O . SER B 1 95 ? -6.059 -13.578 -14.914 1 97.94 95 SER B O 1
ATOM 1663 N N . ASP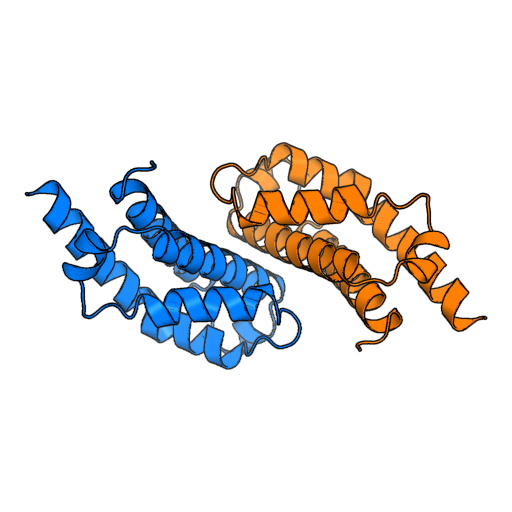 B 1 96 ? -5.379 -11.57 -14.312 1 98.19 96 ASP B N 1
ATOM 1664 C CA . ASP B 1 96 ? -4.031 -12.016 -13.969 1 98.19 96 ASP B CA 1
ATOM 1665 C C . ASP B 1 96 ? -4.004 -12.672 -12.594 1 98.19 96 ASP B C 1
ATOM 1667 O O . ASP B 1 96 ? -3.305 -13.664 -12.383 1 98.19 96 ASP B O 1
ATOM 1671 N N . ILE B 1 97 ? -4.781 -12.156 -11.688 1 98.69 97 ILE B N 1
ATOM 1672 C CA . ILE B 1 97 ? -4.684 -12.57 -10.289 1 98.69 97 ILE B CA 1
ATOM 1673 C C . ILE B 1 97 ? -5.141 -14.016 -10.148 1 98.69 97 ILE B C 1
ATOM 1675 O O . ILE B 1 97 ? -4.457 -14.828 -9.523 1 98.69 97 ILE B O 1
ATOM 1679 N N . PRO B 1 98 ? -6.281 -14.422 -10.734 1 98.5 98 PRO B N 1
ATOM 1680 C CA . PRO B 1 98 ? -6.676 -15.828 -10.617 1 98.5 98 PRO B CA 1
ATOM 1681 C C . PRO B 1 98 ? -5.652 -16.781 -11.234 1 98.5 98 PRO B C 1
ATOM 1683 O O . PRO B 1 98 ? -5.395 -17.859 -10.68 1 98.5 98 PRO B O 1
ATOM 1686 N N . VAL B 1 99 ? -5.047 -16.375 -12.312 1 98.19 99 VAL B N 1
ATOM 1687 C CA . VAL B 1 99 ? -4.043 -17.188 -12.984 1 98.19 99 VAL B CA 1
ATOM 1688 C C . VAL B 1 99 ? -2.807 -17.312 -12.094 1 98.19 99 VAL B C 1
ATOM 1690 O O . VAL B 1 99 ? -2.256 -18.406 -11.938 1 98.19 99 VAL B O 1
ATOM 1693 N N . LEU B 1 100 ? -2.393 -16.219 -11.539 1 98.5 100 LEU B N 1
ATOM 1694 C CA . LEU B 1 100 ? -1.241 -16.219 -10.641 1 98.5 100 LEU B CA 1
ATOM 1695 C C . LEU B 1 100 ? -1.486 -17.125 -9.445 1 98.5 100 LEU B C 1
ATOM 1697 O O . LEU B 1 100 ? -0.616 -17.906 -9.062 1 98.5 100 LEU B O 1
ATOM 1701 N N . GLU B 1 101 ? -2.631 -16.984 -8.844 1 98.25 101 GLU B N 1
ATOM 1702 C CA . GLU B 1 101 ? -2.986 -17.797 -7.691 1 98.25 101 GLU B CA 1
ATOM 1703 C C . GLU B 1 101 ? -2.855 -19.281 -8.008 1 98.25 101 GLU B C 1
ATOM 1705 O O . GLU B 1 101 ? -2.24 -20.031 -7.246 1 98.25 101 GLU B O 1
ATOM 1710 N N . SER B 1 102 ? -3.404 -19.688 -9.109 1 98.06 102 SER B N 1
ATOM 1711 C CA . SER B 1 102 ? -3.385 -21.078 -9.516 1 98.06 102 SER B CA 1
ATOM 1712 C C . SER B 1 102 ? -1.961 -21.562 -9.766 1 98.06 102 SER B C 1
ATOM 1714 O O . SER B 1 102 ? -1.59 -22.672 -9.352 1 98.06 102 SER B O 1
ATOM 1716 N N . ARG B 1 103 ? -1.231 -20.734 -10.406 1 97.94 103 ARG B N 1
ATOM 1717 C CA . ARG B 1 103 ? 0.131 -21.141 -10.75 1 97.94 103 ARG B CA 1
ATOM 1718 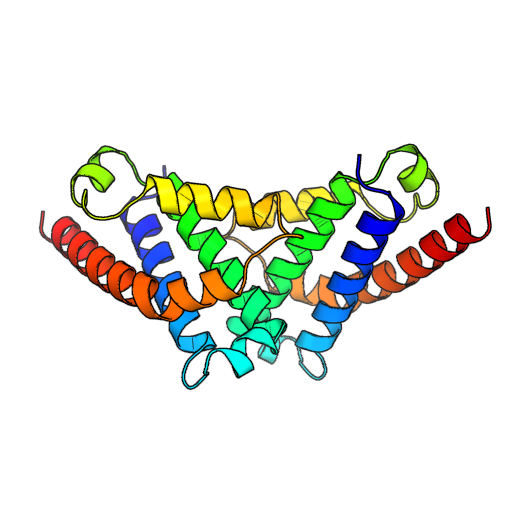C C . ARG B 1 103 ? 1.001 -21.234 -9.5 1 97.94 103 ARG B C 1
ATOM 1720 O O . ARG B 1 103 ? 1.858 -22.109 -9.398 1 97.94 103 ARG B O 1
ATOM 1727 N N . ILE B 1 104 ? 0.82 -20.344 -8.602 1 98.5 104 ILE B N 1
ATOM 1728 C CA . ILE B 1 104 ? 1.569 -20.375 -7.355 1 98.5 104 ILE B CA 1
ATOM 1729 C C . ILE B 1 104 ? 1.223 -21.641 -6.578 1 98.5 104 ILE B C 1
ATOM 1731 O O . ILE B 1 104 ? 2.102 -22.281 -5.992 1 98.5 104 ILE B O 1
ATOM 1735 N N . GLU B 1 105 ? -0.016 -21.922 -6.586 1 97.81 105 GLU B N 1
ATOM 1736 C CA . GLU B 1 105 ? -0.446 -23.141 -5.926 1 97.81 105 GLU B CA 1
ATOM 1737 C C . GLU B 1 105 ? 0.269 -24.359 -6.504 1 97.81 105 GLU B C 1
ATOM 1739 O O . GLU B 1 105 ? 0.735 -25.234 -5.762 1 97.81 105 GLU B O 1
ATOM 1744 N N . MET B 1 106 ? 0.312 -24.438 -7.777 1 97.38 106 MET B N 1
ATOM 1745 C CA . MET B 1 106 ? 0.993 -25.547 -8.445 1 97.38 106 MET B CA 1
ATOM 1746 C C . MET B 1 106 ? 2.471 -25.578 -8.07 1 97.38 106 MET B C 1
ATOM 1748 O O . MET B 1 106 ? 3.025 -26.641 -7.805 1 97.38 106 MET B O 1
ATOM 1752 N N . LEU B 1 107 ? 3.072 -24.391 -8.07 1 97.62 107 LEU B N 1
ATOM 1753 C CA . LEU B 1 107 ? 4.492 -24.281 -7.746 1 97.62 107 LEU B CA 1
ATOM 1754 C C . LEU B 1 107 ? 4.758 -24.734 -6.316 1 97.62 107 LEU B C 1
ATOM 1756 O O . LEU B 1 107 ? 5.73 -25.453 -6.062 1 97.62 107 LEU B O 1
ATOM 1760 N N . VAL B 1 108 ? 3.912 -24.297 -5.406 1 97.31 108 VAL B N 1
ATOM 1761 C CA . VAL B 1 108 ? 4.055 -24.688 -4.004 1 97.31 108 VAL B CA 1
ATOM 1762 C C . VAL B 1 108 ? 3.939 -26.203 -3.865 1 97.31 108 VAL B C 1
ATOM 1764 O O . VAL B 1 108 ? 4.711 -26.828 -3.133 1 97.31 108 VAL B O 1
ATOM 1767 N N . ASN B 1 109 ? 3.002 -26.781 -4.586 1 96.56 109 ASN B N 1
ATOM 1768 C CA . ASN B 1 109 ? 2.82 -28.219 -4.551 1 96.56 109 ASN B CA 1
ATOM 1769 C C . ASN B 1 109 ? 4.039 -28.953 -5.109 1 96.56 109 ASN B C 1
ATOM 1771 O O . ASN B 1 109 ? 4.43 -30 -4.59 1 96.56 109 ASN B O 1
ATOM 1775 N N . GLU B 1 110 ? 4.574 -28.422 -6.113 1 94.75 110 GLU B N 1
ATOM 1776 C CA . GLU B 1 110 ? 5.781 -29 -6.695 1 94.75 110 GLU B CA 1
ATOM 1777 C C . GLU B 1 110 ? 6.941 -28.969 -5.707 1 94.75 110 GLU B C 1
ATOM 1779 O O . GLU B 1 110 ? 7.715 -29.922 -5.617 1 94.75 110 GLU B O 1
ATOM 1784 N N . LEU B 1 111 ? 7.055 -27.922 -4.984 1 94.56 111 LEU B N 1
ATOM 1785 C CA . LEU B 1 111 ? 8.156 -27.734 -4.051 1 94.56 111 LEU B CA 1
ATOM 1786 C C . LEU B 1 111 ? 7.98 -28.609 -2.814 1 94.56 111 LEU B C 1
ATOM 1788 O O . LEU B 1 111 ? 8.961 -29.078 -2.236 1 94.56 111 LEU B O 1
ATOM 1792 N N . LYS B 1 112 ? 6.816 -28.797 -2.455 1 92.94 112 LYS B N 1
ATOM 1793 C CA . LYS B 1 112 ? 6.551 -29.625 -1.272 1 92.94 112 LYS B CA 1
ATOM 1794 C C . LYS B 1 112 ? 6.742 -31.109 -1.573 1 92.94 112 LYS B C 1
ATOM 1796 O O . LYS B 1 112 ? 7.074 -31.891 -0.681 1 92.94 112 LYS B O 1
ATOM 1801 N N . ASN B 1 113 ? 6.574 -31.5 -2.83 1 89.5 113 ASN B N 1
ATOM 1802 C CA . ASN B 1 113 ? 6.688 -32.875 -3.24 1 89.5 113 ASN B CA 1
ATOM 1803 C C . ASN B 1 113 ? 8.094 -33.219 -3.719 1 89.5 113 ASN B C 1
ATOM 1805 O O . ASN B 1 113 ? 8.375 -34.344 -4.121 1 89.5 113 ASN B O 1
ATOM 1809 N N . SER B 1 114 ? 9.016 -32.281 -3.803 1 75.38 114 SER B N 1
ATOM 1810 C CA . SER B 1 114 ? 10.406 -32.562 -4.184 1 75.38 114 SER B CA 1
ATOM 1811 C C . SER B 1 114 ? 11.266 -32.844 -2.959 1 75.38 114 SER B C 1
ATOM 1813 O O . SER B 1 114 ? 11.016 -32.312 -1.875 1 75.38 114 SER B O 1
#

Foldseek 3Di:
DDDLLVLLVLLLVLLVVLCVLQPPHDLVRCVPDVVNLVSNLVSLLSNLVSLVVRDPVLCVVPVVDPSVVSVVVNVCCVPVVVDDDVVVSRVCSVPVSVVSNVSSVVSSVVVVVD/DDDLLVLLVLLLVLLVVLCVLQPPHDLVRCVPDVVNLVSNLVSLLSNLVSLVVRDPVLCVVPVVDPSVVSVVVNVCCVPVVVDDDVSVVVVCSVPVSVVSNVSSVVSSVVVVVD